Protein AF-A0A5F1Y5I4-F1 (afdb_monomer)

Organism: NCBI:txid2484974

Sequence (191 aa):
MKTEEWNRDRMRMVEGMIQNEIGAMDVIMGHMSDYSAAMSKFPPAGAGMPQYDVGGFLNKWGGKINGAGPSLSQQAYNQVQFVLFGAAPPTTWARANSTDAATFDAAYYNQAATVMGVQMMFLTSIDAICMGMCAFSLAYAAEVGKMGMLNGEVTNAVSSIKTEGEKLKEKVAELQYLTDINDSTQLFNIL

Mean predicted aligned error: 9.64 Å

Radius of gyration: 21.52 Å; Cα contacts (8 Å, |Δi|>4): 171; chains: 1; bounding box: 54×37×70 Å

Solvent-accessible surface area (backbone atoms only — not comparable to full-atom values): 10440 Å² total; per-residue (Å²): 141,85,51,74,66,54,54,53,58,50,48,41,47,45,50,24,34,63,72,41,61,41,38,47,56,48,58,28,49,18,77,43,94,61,32,37,70,33,40,54,87,36,75,54,81,59,87,95,46,39,48,56,26,48,18,54,48,42,72,76,39,40,78,76,71,33,69,97,61,77,43,71,44,52,50,31,33,54,41,49,48,57,69,49,71,71,52,76,74,74,46,51,66,43,41,55,72,31,91,34,20,68,55,27,45,54,53,44,53,56,49,50,52,52,54,50,50,53,50,50,54,50,41,47,53,50,28,62,74,60,77,76,46,69,57,57,52,53,52,49,51,51,52,49,51,51,35,53,52,38,49,49,53,44,36,53,49,49,51,51,51,26,56,53,45,52,53,50,52,51,52,52,52,51,49,50,55,61,68,67,58,85,46,76,72,63,57,62,78,75,109

pLDDT: mean 77.45, std 12.56, range [43.62, 94.56]

Secondary structure (DSSP, 8-state):
---HHHHHHHHHHHHHHHTTSS-HHHHHHTTSTTHHHHSTTS---STTS-TT-HHHHHHHHHHHH--SS--HHHHHHHHHHHHTTTPPPTHHHHHHH-SSHHHHHHHHHHHHHHHHHHHHHHHHHHHHHTTS-THHHHHHHHHHHHHHHHHHHHHHHHHHHHHHHHHHHHHHHHHHHHHS---HHHHTTT-

Foldseek 3Di:
DDDPVLVVLVLLQLVQLLVQADALVLLLCLCDPCSQVLSQPADCPDDDGGRNNNVVCCVVCVVVPDDPDHDLSPVLNVLLCVLLVNPDQPQSVLSSPDPGNVSRVVSRVVVSVVSNVVVLVVQVVVCVVVVPCPPPSVVSVVSVVVSVVSSVVSRVVSVVSNVVSVVVVVVVVVVVVVVPPPDPVVVVVVD

Structure (mmCIF, N/CA/C/O backbone):
data_AF-A0A5F1Y5I4-F1
#
_entry.id   AF-A0A5F1Y5I4-F1
#
loop_
_atom_site.group_PDB
_atom_site.id
_atom_site.type_symbol
_atom_site.label_atom_id
_atom_site.label_alt_id
_atom_site.label_comp_id
_atom_site.label_asym_id
_atom_site.label_entity_id
_atom_site.label_seq_id
_atom_site.pdbx_PDB_ins_code
_atom_site.Cartn_x
_atom_site.Cartn_y
_atom_site.Cartn_z
_atom_site.occupancy
_atom_site.B_iso_or_equiv
_atom_site.auth_seq_id
_atom_site.auth_comp_id
_atom_site.auth_asym_id
_atom_site.auth_atom_id
_atom_site.pdbx_PDB_model_num
ATOM 1 N N . MET A 1 1 ? -21.650 -9.578 1.970 1.00 51.03 1 MET A N 1
ATOM 2 C CA . MET A 1 1 ? -20.833 -10.293 2.974 1.00 51.03 1 MET A CA 1
ATOM 3 C C . MET A 1 1 ? -20.389 -9.297 4.041 1.00 51.03 1 MET A C 1
ATOM 5 O O . MET A 1 1 ? -19.584 -8.434 3.734 1.00 51.03 1 MET A O 1
ATOM 9 N N . LYS A 1 2 ? -20.962 -9.349 5.248 1.00 55.75 2 LYS A N 1
ATOM 10 C CA . LYS A 1 2 ? -20.511 -8.586 6.428 1.00 55.75 2 LYS A CA 1
ATOM 11 C C . LYS A 1 2 ? -20.596 -9.520 7.640 1.00 55.75 2 LYS A C 1
ATOM 13 O O . LYS A 1 2 ? -21.528 -9.431 8.428 1.00 55.75 2 LYS A O 1
ATOM 18 N N . THR A 1 3 ? -19.711 -10.513 7.681 1.00 75.25 3 THR A N 1
ATOM 19 C CA . THR A 1 3 ? -19.623 -11.476 8.789 1.00 75.25 3 THR A CA 1
ATOM 20 C C . THR A 1 3 ? -18.820 -10.876 9.945 1.00 75.25 3 THR A C 1
ATOM 22 O O . THR A 1 3 ? -18.067 -9.922 9.754 1.00 75.25 3 THR A O 1
ATOM 25 N N . GLU A 1 4 ? -18.957 -11.435 11.145 1.00 77.94 4 GLU A N 1
ATOM 26 C CA . GLU A 1 4 ? -18.188 -11.023 12.328 1.00 77.94 4 GLU A CA 1
ATOM 27 C C . GLU A 1 4 ? -16.671 -11.066 12.074 1.00 77.94 4 GLU A C 1
ATOM 29 O O . GLU A 1 4 ? -15.942 -10.138 12.420 1.00 77.94 4 GLU A O 1
ATOM 34 N N . GLU A 1 5 ? -16.208 -12.086 11.346 1.00 81.00 5 GLU A N 1
ATOM 35 C CA . GLU A 1 5 ? -14.811 -12.195 10.930 1.00 81.00 5 GLU A CA 1
ATOM 36 C C . GLU A 1 5 ? -14.346 -11.047 10.033 1.00 81.00 5 GLU A C 1
ATOM 38 O O . GLU A 1 5 ? -13.240 -10.548 10.216 1.00 81.00 5 GLU A O 1
ATOM 43 N N . TRP A 1 6 ? -15.175 -10.616 9.077 1.00 82.06 6 TRP A N 1
ATOM 44 C CA . TRP A 1 6 ? -14.846 -9.483 8.211 1.00 82.06 6 TRP A CA 1
ATOM 45 C C . TRP A 1 6 ? -14.669 -8.206 9.030 1.00 82.06 6 TRP A C 1
ATOM 47 O O . TRP A 1 6 ? -13.702 -7.472 8.834 1.00 82.06 6 TRP A O 1
ATOM 57 N N . ASN A 1 7 ? -15.587 -7.952 9.967 1.00 79.88 7 ASN A N 1
ATOM 58 C CA . ASN A 1 7 ? -15.510 -6.772 10.820 1.00 79.88 7 ASN A CA 1
ATOM 59 C C . ASN A 1 7 ? -14.250 -6.807 11.686 1.00 79.88 7 ASN A C 1
ATOM 61 O O . ASN A 1 7 ? -13.524 -5.820 11.720 1.00 79.88 7 ASN A O 1
ATOM 65 N N . ARG A 1 8 ? -13.944 -7.943 12.318 1.00 82.12 8 ARG A N 1
ATOM 66 C CA . ARG A 1 8 ? -12.727 -8.116 13.120 1.00 82.12 8 ARG A CA 1
ATOM 67 C C . ARG A 1 8 ? -11.457 -7.886 12.298 1.00 82.12 8 ARG A C 1
ATOM 69 O O . ARG A 1 8 ? -10.620 -7.079 12.689 1.00 82.12 8 ARG A O 1
ATOM 76 N N . ASP A 1 9 ? -11.319 -8.571 11.164 1.00 83.31 9 ASP A N 1
ATOM 77 C CA . ASP A 1 9 ? -10.104 -8.518 10.346 1.00 83.31 9 ASP A CA 1
ATOM 78 C C . ASP A 1 9 ? -9.903 -7.101 9.761 1.00 83.31 9 ASP A C 1
ATOM 80 O O . ASP A 1 9 ? -8.795 -6.569 9.793 1.00 83.31 9 ASP A O 1
ATOM 84 N N . ARG A 1 10 ? -10.982 -6.433 9.318 1.00 83.56 10 ARG A N 1
ATOM 85 C CA . ARG A 1 10 ? -10.935 -5.038 8.843 1.00 83.56 10 ARG A CA 1
ATOM 86 C C . ARG A 1 10 ? -10.560 -4.062 9.958 1.00 83.56 10 ARG A C 1
ATOM 88 O O . ARG A 1 10 ? -9.768 -3.157 9.720 1.00 83.56 10 ARG A O 1
ATOM 95 N N . MET A 1 11 ? -11.127 -4.217 11.156 1.00 82.44 11 MET A N 1
ATOM 96 C CA . MET A 1 11 ? -10.826 -3.325 12.281 1.00 82.44 11 MET A CA 1
ATOM 97 C C . MET A 1 11 ? -9.358 -3.412 12.697 1.00 82.44 11 MET A C 1
ATOM 99 O O . MET A 1 11 ? -8.772 -2.376 12.983 1.00 82.44 11 MET A O 1
ATOM 103 N N . ARG A 1 12 ? -8.734 -4.596 12.627 1.00 84.94 12 ARG A N 1
ATOM 104 C CA . ARG A 1 12 ? -7.283 -4.737 12.846 1.00 84.94 12 ARG A CA 1
ATOM 105 C C . ARG A 1 12 ? -6.470 -3.915 11.847 1.00 84.94 12 ARG A C 1
ATOM 107 O O . ARG A 1 12 ? -5.503 -3.282 12.242 1.00 84.94 12 ARG A O 1
ATOM 114 N N . MET A 1 13 ? -6.855 -3.896 10.568 1.00 87.06 13 MET A N 1
ATOM 115 C CA . MET A 1 13 ? -6.161 -3.073 9.564 1.00 87.06 13 MET A CA 1
ATOM 116 C C . MET A 1 13 ? -6.300 -1.580 9.871 1.00 87.06 13 MET A C 1
ATOM 118 O O . MET A 1 13 ? -5.316 -0.849 9.846 1.00 87.06 13 MET A O 1
ATOM 122 N N . VAL A 1 14 ? -7.513 -1.132 10.206 1.00 86.31 14 VAL A N 1
ATOM 123 C CA . VAL A 1 14 ? -7.769 0.273 10.561 1.00 86.31 14 VAL A CA 1
ATOM 124 C C . VAL A 1 14 ? -6.989 0.668 11.815 1.00 86.31 14 VAL A C 1
ATOM 126 O O . VAL A 1 14 ? -6.363 1.722 11.840 1.00 86.31 14 VAL A O 1
ATOM 129 N N . GLU A 1 15 ? -6.968 -0.186 12.837 1.00 84.88 15 GLU A N 1
ATOM 130 C CA . GLU A 1 15 ? -6.197 0.046 14.057 1.00 84.88 15 GLU A CA 1
ATOM 131 C C . GLU A 1 15 ? -4.695 0.159 13.770 1.00 84.88 15 GLU A C 1
ATOM 133 O O . GLU A 1 15 ? -4.056 1.081 14.272 1.00 84.88 15 GLU A O 1
ATOM 138 N N . GLY A 1 16 ? -4.149 -0.698 12.903 1.00 84.94 16 GLY A N 1
ATOM 139 C CA . GLY A 1 16 ? -2.745 -0.621 12.494 1.00 84.94 16 GLY A CA 1
ATOM 140 C C . GLY A 1 16 ? -2.412 0.674 11.753 1.00 84.94 16 GLY A C 1
ATOM 141 O O . GLY A 1 16 ? -1.361 1.262 11.987 1.00 84.94 16 GLY A O 1
ATOM 142 N N . MET A 1 17 ? -3.327 1.179 10.920 1.00 89.06 17 MET A N 1
ATOM 143 C CA . MET A 1 17 ? -3.164 2.479 10.253 1.00 89.06 17 MET A CA 1
ATOM 144 C C . MET A 1 17 ? -3.186 3.645 11.254 1.00 89.06 17 MET A C 1
ATOM 146 O O . MET A 1 17 ? -2.381 4.572 11.152 1.00 89.06 17 MET A O 1
ATOM 150 N N . ILE A 1 18 ? -4.072 3.591 12.255 1.00 86.06 18 ILE A N 1
ATOM 151 C CA . ILE A 1 18 ? -4.131 4.590 13.335 1.00 86.06 18 ILE A CA 1
ATOM 152 C C . ILE A 1 18 ? -2.837 4.565 14.158 1.00 86.06 18 ILE A C 1
ATOM 154 O O . ILE A 1 18 ? -2.265 5.618 14.435 1.00 86.06 18 ILE A O 1
ATOM 158 N N . GLN A 1 19 ? -2.345 3.373 14.502 1.00 87.12 19 GLN A N 1
ATOM 159 C CA . GLN A 1 19 ? -1.130 3.173 15.299 1.00 87.12 19 GLN A CA 1
ATOM 160 C C . GLN A 1 19 ? 0.175 3.370 14.513 1.00 87.12 19 GLN A C 1
ATOM 162 O O . GLN A 1 19 ? 1.246 3.245 15.093 1.00 87.12 19 GLN A O 1
ATOM 167 N N . ASN A 1 20 ? 0.104 3.726 13.225 1.00 87.50 20 ASN A N 1
ATOM 168 C CA . ASN A 1 20 ? 1.268 3.906 12.350 1.00 87.50 20 ASN A CA 1
ATOM 169 C C . ASN A 1 20 ? 2.079 2.615 12.095 1.00 87.50 20 ASN A C 1
ATOM 171 O O . ASN A 1 20 ? 3.237 2.666 11.686 1.00 87.50 20 ASN A O 1
ATOM 175 N N . GLU A 1 21 ? 1.454 1.457 12.301 1.00 87.25 21 GLU A N 1
ATOM 176 C CA . GLU A 1 21 ? 2.007 0.125 12.030 1.00 87.25 21 GLU A CA 1
ATOM 177 C C . GLU A 1 21 ? 1.780 -0.312 10.574 1.00 87.25 21 GLU A C 1
ATOM 179 O O . GLU A 1 21 ? 2.501 -1.163 10.055 1.00 87.25 21 GLU A O 1
ATOM 184 N N . ILE A 1 22 ? 0.774 0.268 9.910 1.00 89.81 22 ILE A N 1
ATOM 185 C CA . ILE A 1 22 ? 0.425 0.009 8.508 1.00 89.81 22 ILE A CA 1
ATOM 186 C C . ILE A 1 22 ? 0.431 1.330 7.738 1.00 89.81 22 ILE A C 1
ATOM 188 O O . ILE A 1 22 ? -0.320 2.249 8.072 1.00 89.81 22 ILE A O 1
ATOM 192 N N . GLY A 1 23 ? 1.235 1.396 6.681 1.00 89.56 23 GLY A N 1
ATOM 193 C CA . GLY A 1 23 ? 1.319 2.516 5.751 1.00 89.56 23 GLY A CA 1
ATOM 194 C C . GLY A 1 23 ? 0.880 2.164 4.337 1.00 89.56 23 GLY A C 1
ATOM 195 O O . GLY A 1 23 ? 0.347 1.089 4.049 1.00 89.56 23 GLY A O 1
ATOM 196 N N . ALA A 1 24 ? 1.114 3.108 3.428 1.00 90.06 24 ALA A N 1
ATOM 197 C CA . ALA A 1 24 ? 0.762 2.950 2.025 1.00 90.06 24 ALA A CA 1
ATOM 198 C C . ALA A 1 24 ? 1.570 1.825 1.371 1.00 90.06 24 ALA A C 1
ATOM 200 O O . ALA A 1 24 ? 0.995 1.008 0.646 1.00 90.06 24 ALA A O 1
ATOM 201 N N . MET A 1 25 ? 2.873 1.729 1.665 1.00 89.06 25 MET A N 1
ATOM 202 C CA . MET A 1 25 ? 3.676 0.650 1.100 1.00 89.06 25 MET A CA 1
ATOM 203 C C . MET A 1 25 ? 3.303 -0.706 1.679 1.00 89.06 25 MET A C 1
ATOM 205 O O . MET A 1 25 ? 3.363 -1.681 0.939 1.00 89.06 25 MET A O 1
ATOM 209 N N . ASP A 1 26 ? 2.849 -0.805 2.931 1.00 89.31 26 ASP A N 1
ATOM 210 C CA . ASP A 1 26 ? 2.340 -2.080 3.450 1.00 89.31 26 ASP A CA 1
ATOM 211 C C . ASP A 1 26 ? 1.129 -2.577 2.648 1.00 89.31 26 ASP A C 1
ATOM 213 O O . ASP A 1 26 ? 1.039 -3.754 2.301 1.00 89.31 26 ASP A O 1
ATOM 217 N N . VAL A 1 27 ? 0.229 -1.663 2.274 1.00 89.81 27 VAL A N 1
ATOM 218 C CA . VAL A 1 27 ? -0.957 -1.966 1.455 1.00 89.81 27 VAL A CA 1
ATOM 219 C C . VAL A 1 27 ? -0.595 -2.353 0.020 1.00 89.81 27 VAL A C 1
ATOM 221 O O . VAL A 1 27 ? -1.249 -3.222 -0.559 1.00 89.81 27 VAL A O 1
ATOM 224 N N . ILE A 1 28 ? 0.431 -1.731 -0.559 1.00 89.75 28 ILE A N 1
ATOM 225 C CA . ILE A 1 28 ? 0.913 -2.049 -1.912 1.00 89.75 28 ILE A CA 1
ATOM 226 C C . ILE A 1 28 ? 1.656 -3.389 -1.907 1.00 89.75 28 ILE A C 1
ATOM 228 O O . ILE A 1 28 ? 1.371 -4.267 -2.719 1.00 89.75 28 ILE A O 1
ATOM 232 N N . MET A 1 29 ? 2.593 -3.571 -0.978 1.00 87.50 29 MET A N 1
ATOM 233 C CA . MET A 1 29 ? 3.477 -4.736 -0.941 1.00 87.50 29 MET A CA 1
ATOM 234 C C . MET A 1 29 ? 2.825 -5.975 -0.324 1.00 87.50 29 MET A C 1
ATOM 236 O O . MET A 1 29 ? 3.339 -7.074 -0.511 1.00 87.50 29 MET A O 1
ATOM 240 N N . GLY A 1 30 ? 1.665 -5.835 0.325 1.00 86.88 30 GLY A N 1
ATOM 241 C CA . GLY A 1 30 ? 0.882 -6.951 0.859 1.00 86.88 30 GLY A CA 1
ATOM 242 C C . GLY A 1 30 ? 0.482 -8.016 -0.167 1.00 86.88 30 GLY A C 1
ATOM 243 O O . GLY A 1 30 ? 0.148 -9.130 0.219 1.00 86.88 30 GLY A O 1
ATOM 244 N N . HIS A 1 31 ? 0.558 -7.717 -1.466 1.00 84.88 31 HIS A N 1
ATOM 245 C CA . HIS A 1 31 ? 0.335 -8.696 -2.537 1.00 84.88 31 HIS A CA 1
ATOM 246 C C . HIS A 1 31 ? 1.545 -9.599 -2.828 1.00 84.88 31 HIS A C 1
ATOM 248 O O . HIS A 1 31 ? 1.428 -10.533 -3.623 1.00 84.88 31 HIS A O 1
ATOM 254 N N . MET A 1 32 ? 2.706 -9.355 -2.211 1.00 83.50 32 MET A N 1
ATOM 255 C CA . MET A 1 32 ? 3.843 -10.272 -2.312 1.00 83.50 32 MET A CA 1
ATOM 256 C C . MET A 1 32 ? 3.604 -11.544 -1.502 1.00 83.50 32 MET A C 1
ATOM 258 O O . MET A 1 32 ? 3.096 -11.508 -0.382 1.00 83.50 32 MET A O 1
ATOM 262 N N . SER A 1 33 ? 4.059 -12.673 -2.043 1.00 78.38 33 SER A N 1
ATOM 263 C CA . SER A 1 33 ? 3.830 -14.005 -1.474 1.00 78.38 33 SER A CA 1
ATOM 264 C C . SER A 1 33 ? 4.378 -14.203 -0.058 1.00 78.38 33 SER A C 1
ATOM 266 O O . SER A 1 33 ? 3.838 -15.004 0.696 1.00 78.38 33 SER A O 1
ATOM 268 N N . ASP A 1 34 ? 5.452 -13.508 0.305 1.00 76.56 34 ASP A N 1
ATOM 269 C CA . ASP A 1 34 ? 6.160 -13.636 1.582 1.00 76.56 34 ASP A CA 1
ATOM 270 C C . ASP A 1 34 ? 5.940 -12.437 2.522 1.00 76.56 34 ASP A C 1
ATOM 272 O O . ASP A 1 34 ? 6.471 -12.419 3.634 1.00 76.56 34 ASP A O 1
ATOM 276 N N . TYR A 1 35 ? 5.115 -11.459 2.128 1.00 81.94 35 TYR A N 1
ATOM 277 C CA . TYR A 1 35 ? 4.919 -10.228 2.898 1.00 81.94 35 TYR A CA 1
ATOM 278 C C . TYR A 1 35 ? 4.363 -10.478 4.302 1.00 81.94 35 TYR A C 1
ATOM 280 O O . TYR A 1 35 ? 4.820 -9.889 5.281 1.00 81.94 35 TYR A O 1
ATOM 288 N N . SER A 1 36 ? 3.408 -11.403 4.417 1.00 81.31 36 SER A N 1
ATOM 289 C CA . SER A 1 36 ? 2.789 -11.773 5.693 1.00 81.31 36 SER A CA 1
ATOM 290 C C . SER A 1 36 ? 3.797 -12.236 6.741 1.0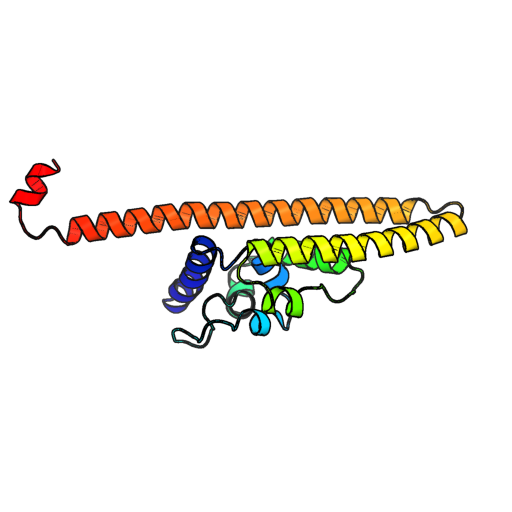0 81.31 36 SER A C 1
ATOM 292 O O . SER A 1 36 ? 3.633 -11.948 7.925 1.00 81.31 36 SER A O 1
ATOM 294 N N . ALA A 1 37 ? 4.875 -12.902 6.318 1.00 76.69 37 ALA A N 1
ATOM 295 C CA . ALA A 1 37 ? 5.932 -13.330 7.228 1.00 76.69 37 ALA A CA 1
ATOM 296 C C . ALA A 1 37 ? 6.743 -12.142 7.775 1.00 76.69 37 ALA A C 1
ATOM 298 O O . ALA A 1 37 ? 7.219 -12.196 8.903 1.00 76.69 37 ALA A O 1
ATOM 299 N N . ALA A 1 38 ? 6.870 -11.046 7.021 1.00 77.81 38 ALA A N 1
ATOM 300 C CA . ALA A 1 38 ? 7.551 -9.837 7.487 1.00 77.81 38 ALA A CA 1
ATOM 301 C C . ALA A 1 38 ? 6.696 -9.005 8.463 1.00 77.81 38 ALA A C 1
ATOM 303 O O . ALA A 1 38 ? 7.241 -8.258 9.276 1.00 77.81 38 ALA A O 1
ATOM 304 N N . MET A 1 39 ? 5.369 -9.161 8.408 1.00 76.38 39 MET A N 1
ATOM 305 C CA . MET A 1 39 ? 4.403 -8.488 9.289 1.00 76.38 39 MET A CA 1
ATOM 306 C C . MET A 1 39 ? 4.183 -9.229 10.616 1.00 76.38 39 MET A C 1
ATOM 308 O O . MET A 1 39 ? 3.544 -8.702 11.525 1.00 76.38 39 MET A O 1
ATOM 312 N N . SER A 1 40 ? 4.730 -10.439 10.778 1.00 63.03 40 SER A N 1
ATOM 313 C CA . SER A 1 40 ? 4.446 -11.328 11.913 1.00 63.03 40 SER A CA 1
ATOM 314 C C . SER A 1 40 ? 5.093 -10.915 13.247 1.00 63.03 40 SER A C 1
ATOM 316 O O . SER A 1 40 ? 5.256 -11.759 14.129 1.00 63.03 40 SER A O 1
ATOM 318 N N . LYS A 1 41 ? 5.477 -9.641 13.425 1.00 57.81 41 LYS A N 1
ATOM 319 C CA . LYS A 1 41 ? 6.033 -9.119 14.690 1.00 57.81 41 LYS A CA 1
ATOM 320 C C . LYS A 1 41 ? 5.050 -9.218 15.863 1.00 57.81 41 LYS A C 1
ATOM 322 O O . LYS A 1 41 ? 5.486 -9.199 17.011 1.00 57.81 41 LYS A O 1
ATOM 327 N N . PHE A 1 42 ? 3.754 -9.372 15.591 1.00 54.59 42 PHE A N 1
ATOM 328 C CA . PHE A 1 42 ? 2.707 -9.417 16.607 1.00 54.59 42 PHE A CA 1
ATOM 329 C C . PHE A 1 42 ? 1.995 -10.783 16.601 1.00 54.59 42 PHE A C 1
ATOM 331 O O . PHE A 1 42 ? 1.498 -11.207 15.552 1.00 54.59 42 PHE A O 1
ATOM 338 N N . PRO A 1 43 ? 1.929 -11.504 17.741 1.00 52.38 43 PRO A N 1
ATOM 339 C CA . PRO A 1 43 ? 1.227 -12.782 17.812 1.00 52.38 43 PRO A CA 1
ATOM 340 C C . PRO A 1 43 ? -0.263 -12.614 17.456 1.00 52.38 43 PRO A C 1
ATOM 342 O O . PRO A 1 43 ? -0.839 -11.543 17.660 1.00 52.38 43 PRO A O 1
ATOM 345 N N . PRO A 1 44 ? -0.923 -13.651 16.912 1.00 55.12 44 PRO A N 1
ATOM 346 C CA . PRO A 1 44 ? -2.316 -13.551 16.499 1.00 55.12 44 PRO A CA 1
ATOM 347 C C . PRO A 1 44 ? -3.223 -13.308 17.708 1.00 55.12 44 PRO A C 1
ATOM 349 O O . PRO A 1 44 ? -3.342 -14.159 18.588 1.00 55.12 44 PRO A O 1
ATOM 352 N N . ALA A 1 45 ? -3.940 -12.183 17.716 1.00 47.66 45 ALA A N 1
ATOM 353 C CA . ALA A 1 45 ? -5.025 -11.923 18.661 1.00 47.66 45 ALA A CA 1
ATOM 354 C C . ALA A 1 45 ? -6.278 -12.752 18.297 1.00 47.66 45 ALA A C 1
ATOM 356 O O . ALA A 1 45 ? -7.335 -12.207 17.997 1.00 47.66 45 ALA A O 1
ATOM 357 N N . GLY A 1 46 ? -6.158 -14.082 18.244 1.00 56.38 46 GLY A N 1
ATOM 358 C CA . GLY A 1 46 ? -7.233 -15.006 17.867 1.00 56.38 46 GLY A CA 1
ATOM 359 C C . GLY A 1 46 ? -7.582 -15.052 16.365 1.00 56.38 46 GLY A C 1
ATOM 360 O O . GLY A 1 46 ? -7.292 -14.135 15.592 1.00 56.38 46 GLY A O 1
ATOM 361 N N . ALA A 1 47 ? -8.225 -16.159 15.969 1.00 50.34 47 ALA A N 1
ATOM 362 C CA . ALA A 1 47 ? -8.713 -16.497 14.622 1.00 50.34 47 ALA A CA 1
ATOM 363 C C . ALA A 1 47 ? -7.703 -16.288 13.470 1.00 50.34 47 ALA A C 1
ATOM 365 O O . ALA A 1 47 ? -7.956 -15.541 12.529 1.00 50.34 47 ALA A O 1
ATOM 366 N N . GLY A 1 48 ? -6.566 -16.986 13.534 1.00 58.47 48 GLY A N 1
ATOM 367 C CA . GLY A 1 48 ? -5.8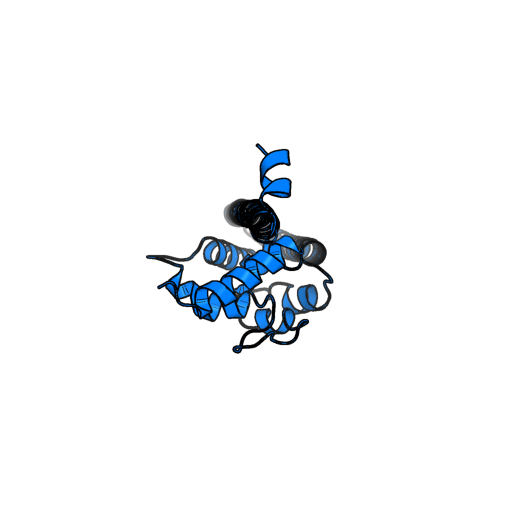06 -17.427 12.353 1.00 58.47 48 GLY A CA 1
ATOM 368 C C . GLY A 1 48 ? -5.032 -16.388 11.530 1.00 58.47 48 GLY A C 1
ATOM 369 O O . GLY A 1 48 ? -4.349 -16.795 10.599 1.00 58.47 48 GLY A O 1
ATOM 370 N N . MET A 1 49 ? -5.099 -15.092 11.850 1.00 69.81 49 MET A N 1
ATOM 371 C CA . MET A 1 49 ? -4.329 -14.035 11.177 1.00 69.81 49 MET A CA 1
ATOM 372 C C . MET A 1 49 ? -3.579 -13.187 12.218 1.00 69.81 49 MET A C 1
ATOM 374 O O . MET A 1 49 ? -4.232 -12.712 13.159 1.00 69.81 49 MET A O 1
ATOM 378 N N . PRO A 1 50 ? -2.249 -13.003 12.089 1.00 72.38 50 PRO A N 1
ATOM 379 C CA . PRO A 1 50 ? -1.473 -12.102 12.941 1.00 72.38 50 PRO A CA 1
ATOM 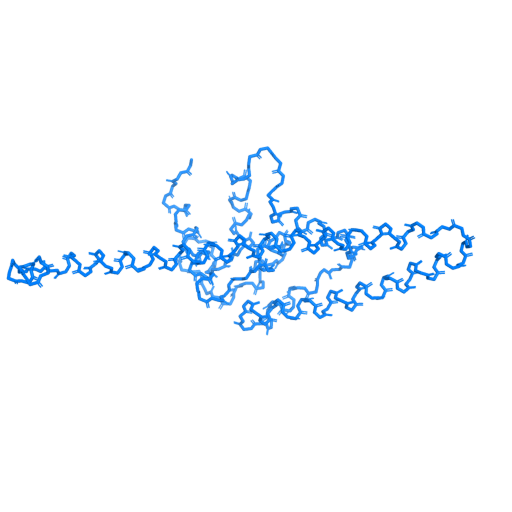380 C C . PRO A 1 50 ? -2.053 -10.682 12.961 1.00 72.38 50 PRO A C 1
ATOM 382 O O . PRO A 1 50 ? -2.716 -10.247 12.013 1.00 72.38 50 PRO A O 1
ATOM 385 N N . GLN A 1 51 ? -1.832 -9.952 14.056 1.00 75.56 51 GLN A N 1
ATOM 386 C CA . GLN A 1 51 ? -2.243 -8.552 14.126 1.00 75.56 51 GLN A CA 1
ATOM 387 C C . GLN A 1 51 ? -1.481 -7.760 13.055 1.00 75.56 51 GLN A C 1
ATOM 389 O O . GLN A 1 51 ? -0.279 -7.937 12.886 1.00 75.56 51 GLN A O 1
ATOM 394 N N . TYR A 1 52 ? -2.217 -6.940 12.304 1.00 84.56 52 TYR A N 1
ATOM 395 C CA . TYR A 1 52 ? -1.706 -6.122 11.201 1.00 84.56 52 TYR A CA 1
ATOM 396 C C . TYR A 1 52 ? -1.234 -6.868 9.947 1.00 84.5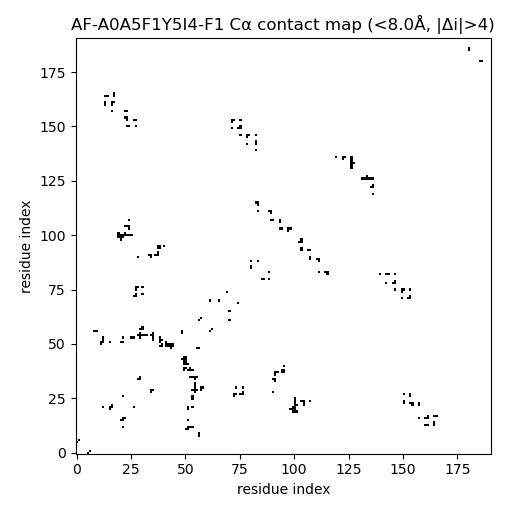6 52 TYR A C 1
ATOM 398 O O . TYR A 1 52 ? -0.763 -6.212 9.035 1.00 84.56 52 TYR A O 1
ATOM 406 N N . ASP A 1 53 ? -1.438 -8.182 9.806 1.00 86.88 53 ASP A N 1
ATOM 407 C CA . ASP A 1 53 ? -1.048 -8.914 8.588 1.00 86.88 53 ASP A CA 1
ATOM 408 C C . ASP A 1 53 ? -1.859 -8.500 7.338 1.00 86.88 53 ASP A C 1
ATOM 410 O O . ASP A 1 53 ? -2.896 -9.081 7.003 1.00 86.88 53 ASP A O 1
ATOM 414 N N . VAL A 1 54 ? -1.354 -7.489 6.625 1.00 88.06 54 VAL A N 1
ATOM 415 C CA . VAL A 1 54 ? -1.957 -6.949 5.400 1.00 88.06 54 VAL A CA 1
ATOM 416 C C . VAL A 1 54 ? -1.979 -7.989 4.281 1.00 88.06 54 VAL A C 1
ATOM 418 O O . VAL A 1 54 ? -2.972 -8.082 3.560 1.00 88.06 54 VAL A O 1
ATOM 421 N N . GLY A 1 55 ? -0.934 -8.811 4.147 1.00 87.25 55 GLY A N 1
ATOM 422 C CA . GLY A 1 55 ? -0.895 -9.850 3.115 1.00 87.25 55 GLY A CA 1
ATOM 423 C C . GLY A 1 55 ? -1.923 -10.951 3.366 1.00 87.25 55 GLY A C 1
ATOM 424 O O . GLY A 1 55 ? -2.656 -11.353 2.461 1.00 87.25 55 GLY A O 1
ATOM 425 N N . GLY A 1 56 ? -2.083 -11.363 4.623 1.00 86.19 56 GLY A N 1
ATOM 426 C CA . GLY A 1 56 ? -3.113 -12.304 5.045 1.00 86.19 56 GLY A CA 1
ATOM 427 C C . GLY A 1 56 ? -4.508 -11.729 4.817 1.00 86.19 56 GLY A C 1
ATOM 428 O O . GLY A 1 56 ? -5.398 -12.426 4.319 1.00 86.19 56 GLY A O 1
ATOM 429 N N . PHE A 1 57 ? -4.695 -10.439 5.115 1.00 87.06 57 PHE A N 1
ATOM 430 C CA . PHE A 1 57 ? -5.945 -9.728 4.867 1.00 87.06 57 PHE A CA 1
ATOM 431 C C . PHE A 1 57 ? -6.303 -9.696 3.376 1.00 87.06 57 PHE A C 1
ATOM 433 O O . PHE A 1 57 ? -7.424 -10.055 3.008 1.00 87.06 57 PHE A O 1
ATOM 440 N N . LEU A 1 58 ? -5.359 -9.325 2.509 1.00 85.75 58 LEU A N 1
ATOM 441 C CA . LEU A 1 58 ? -5.565 -9.256 1.060 1.00 85.75 58 LEU A CA 1
ATOM 442 C C . LEU A 1 58 ? -5.785 -10.642 0.440 1.00 85.75 58 LEU A C 1
ATOM 444 O O . LEU A 1 58 ? -6.675 -10.790 -0.394 1.00 85.75 58 LEU A O 1
ATOM 448 N N . ASN A 1 59 ? -5.084 -11.677 0.899 1.00 85.12 59 ASN A N 1
ATOM 449 C CA . ASN A 1 59 ? -5.310 -13.050 0.437 1.00 85.12 59 ASN A CA 1
ATOM 450 C C . ASN A 1 59 ? -6.703 -13.570 0.821 1.00 85.12 59 ASN A C 1
ATOM 452 O O . ASN A 1 59 ? -7.388 -14.204 0.017 1.00 85.12 59 ASN A O 1
ATOM 456 N N . LYS A 1 60 ? -7.156 -13.283 2.047 1.00 84.56 60 LYS A N 1
ATOM 457 C CA . LYS A 1 60 ? -8.457 -13.751 2.546 1.00 84.56 60 LYS A CA 1
ATOM 458 C C . LYS A 1 60 ? -9.634 -12.962 1.963 1.00 84.56 60 LYS A C 1
ATOM 460 O O . LYS A 1 60 ? -10.698 -13.536 1.704 1.00 84.56 60 LYS A O 1
ATOM 465 N N . TRP A 1 61 ? -9.470 -11.650 1.792 1.00 83.75 61 TRP A N 1
ATOM 466 C CA . TRP A 1 61 ? -10.570 -10.732 1.490 1.00 83.75 61 TRP A CA 1
ATOM 467 C C . TRP A 1 61 ? -10.436 -9.980 0.167 1.00 83.75 61 TRP A C 1
ATOM 469 O O . TRP A 1 61 ? -11.454 -9.540 -0.358 1.00 83.75 61 TRP A O 1
ATOM 479 N N . GLY A 1 62 ? -9.246 -9.864 -0.421 1.00 77.19 62 GLY A N 1
ATOM 480 C CA . GLY A 1 62 ? -8.992 -9.066 -1.628 1.00 77.19 62 GLY A CA 1
ATOM 481 C C . GLY A 1 62 ? -9.887 -9.448 -2.807 1.00 77.19 62 GLY A C 1
ATOM 482 O O . GLY A 1 62 ? -10.523 -8.580 -3.399 1.00 77.19 62 GLY A O 1
ATOM 483 N N . GLY A 1 63 ? -10.054 -10.747 -3.073 1.00 73.00 63 GLY A N 1
ATOM 484 C CA . GLY A 1 63 ? -10.966 -11.238 -4.118 1.00 73.00 63 GLY A CA 1
ATOM 485 C C . GLY A 1 63 ? -12.460 -11.024 -3.827 1.00 73.00 63 GLY A C 1
ATOM 486 O O . GLY A 1 63 ? -13.278 -11.133 -4.730 1.00 73.00 63 GLY A O 1
ATOM 487 N N . LYS A 1 64 ? -12.828 -10.724 -2.575 1.00 73.81 64 LYS A N 1
ATOM 488 C CA . LYS A 1 64 ? -14.206 -10.399 -2.158 1.00 73.81 64 LYS A CA 1
ATOM 489 C C . LYS A 1 64 ? -14.463 -8.890 -2.103 1.00 73.81 64 LYS A C 1
ATOM 491 O O . LYS A 1 64 ? -15.617 -8.476 -2.170 1.00 73.81 64 LYS A O 1
ATOM 496 N N . ILE A 1 65 ? -13.407 -8.093 -1.916 1.00 69.44 65 ILE A N 1
ATOM 497 C CA . ILE A 1 65 ? -13.432 -6.623 -1.913 1.00 69.44 65 ILE A CA 1
ATOM 498 C C . ILE A 1 65 ? -13.457 -6.097 -3.351 1.00 69.44 65 ILE A C 1
ATOM 500 O O . ILE A 1 65 ? -14.150 -5.123 -3.640 1.00 69.44 65 ILE A O 1
ATOM 504 N N . ASN A 1 66 ? -12.722 -6.752 -4.248 1.00 64.88 66 ASN A N 1
ATOM 505 C CA . ASN A 1 66 ? -12.649 -6.364 -5.646 1.00 64.88 66 ASN A CA 1
ATOM 506 C C . ASN A 1 66 ? -13.905 -6.818 -6.391 1.00 64.88 66 ASN A C 1
ATOM 508 O O . ASN A 1 66 ? -14.260 -7.993 -6.379 1.00 64.88 66 ASN A O 1
ATOM 512 N N . GLY A 1 67 ? -14.585 -5.868 -7.038 1.00 66.19 67 GLY A N 1
ATOM 513 C CA . GLY A 1 67 ? -15.562 -6.167 -8.083 1.00 66.19 67 GLY A CA 1
ATOM 514 C C . GLY A 1 67 ? -14.873 -6.707 -9.344 1.00 66.19 67 GLY A C 1
ATOM 515 O O . GLY A 1 67 ? -13.873 -7.418 -9.275 1.00 66.19 67 GLY A O 1
ATOM 516 N N . ALA A 1 68 ? -15.378 -6.352 -10.527 1.00 60.78 68 ALA A N 1
ATOM 517 C CA . ALA A 1 68 ? -14.686 -6.670 -11.775 1.00 60.78 68 ALA A CA 1
ATOM 518 C C . ALA A 1 68 ? -13.377 -5.856 -11.893 1.00 60.78 68 ALA A C 1
ATOM 520 O O . ALA A 1 68 ? -13.423 -4.648 -12.114 1.00 60.78 68 ALA A O 1
ATOM 521 N N . GLY A 1 69 ? -12.223 -6.520 -11.758 1.00 71.44 69 GLY A N 1
ATOM 522 C CA . GLY A 1 69 ? -10.888 -5.945 -11.986 1.00 71.44 69 GLY A CA 1
ATOM 523 C C . GLY A 1 69 ? -9.985 -5.866 -10.741 1.00 71.44 69 GLY A C 1
ATOM 524 O O . GLY A 1 69 ? -10.428 -6.148 -9.627 1.00 71.44 69 GLY A O 1
ATOM 525 N N . PRO A 1 70 ? -8.693 -5.521 -10.914 1.00 82.06 70 PRO A N 1
ATOM 526 C CA . PRO A 1 70 ? -7.735 -5.408 -9.810 1.00 82.06 70 PRO A CA 1
ATOM 527 C C . PRO A 1 70 ? -8.020 -4.183 -8.922 1.00 82.06 70 PRO A C 1
ATOM 529 O O . PRO A 1 70 ? -8.300 -3.098 -9.438 1.00 82.06 70 PRO A O 1
ATOM 532 N N . SER A 1 71 ? -7.884 -4.322 -7.593 1.00 84.94 71 SER A N 1
ATOM 533 C CA . SER A 1 71 ? -7.914 -3.176 -6.661 1.00 84.94 71 SER A CA 1
ATOM 534 C C . SER A 1 71 ? -6.880 -2.128 -7.048 1.00 84.94 71 SER A C 1
ATOM 536 O O . SER A 1 71 ? -5.845 -2.452 -7.626 1.00 84.94 71 SER A O 1
ATOM 538 N N . LEU A 1 72 ? -7.090 -0.889 -6.602 1.00 87.44 72 LEU A N 1
ATOM 539 C CA . LEU A 1 72 ? -6.066 0.154 -6.652 1.00 87.44 72 LEU A CA 1
ATOM 540 C C . LEU A 1 72 ? -4.721 -0.326 -6.069 1.00 87.44 72 LEU A C 1
ATOM 542 O O . LEU A 1 72 ? -3.681 -0.147 -6.695 1.00 87.44 72 LEU A O 1
ATOM 546 N N . SER A 1 73 ? -4.738 -1.021 -4.922 1.00 87.12 73 SER A N 1
ATOM 547 C CA . SER A 1 73 ? -3.520 -1.585 -4.319 1.00 87.12 73 SER A CA 1
ATOM 548 C C . SER A 1 73 ? -2.840 -2.636 -5.202 1.00 87.12 73 SER A C 1
ATOM 550 O O . SER A 1 73 ? -1.617 -2.650 -5.302 1.00 87.12 73 SER A O 1
ATOM 552 N N . GLN A 1 74 ? -3.615 -3.485 -5.885 1.00 87.88 74 GLN A N 1
ATOM 553 C CA . GLN A 1 74 ? -3.086 -4.481 -6.818 1.00 87.88 74 GLN A CA 1
ATOM 554 C C . GLN A 1 74 ? -2.523 -3.818 -8.080 1.00 87.88 74 GLN A C 1
ATOM 556 O O . GLN A 1 74 ? -1.508 -4.261 -8.606 1.00 87.88 74 GLN A O 1
ATOM 561 N N . GLN A 1 75 ? -3.162 -2.755 -8.573 1.00 89.44 75 GLN A N 1
ATOM 562 C CA . GLN A 1 75 ? -2.667 -1.982 -9.713 1.00 89.44 75 GLN A CA 1
ATOM 563 C C . GLN A 1 75 ? -1.333 -1.309 -9.381 1.00 89.44 75 GLN A C 1
ATOM 565 O O . GLN A 1 75 ? -0.385 -1.442 -10.152 1.00 89.44 75 GLN A O 1
ATOM 570 N N . ALA A 1 76 ? -1.239 -0.662 -8.214 1.00 89.06 76 ALA A N 1
ATOM 571 C CA . ALA A 1 76 ? 0.003 -0.080 -7.714 1.00 89.06 76 ALA A CA 1
ATOM 572 C C . ALA A 1 76 ? 1.101 -1.146 -7.573 1.00 89.06 76 ALA A C 1
ATOM 574 O O . ALA A 1 76 ? 2.207 -0.962 -8.077 1.00 89.06 76 ALA A O 1
ATOM 575 N N . TYR A 1 77 ? 0.777 -2.302 -6.985 1.00 88.88 77 TYR A N 1
ATOM 576 C CA . TYR A 1 77 ? 1.713 -3.420 -6.859 1.00 88.88 77 TYR A CA 1
ATOM 577 C C . TYR A 1 77 ? 2.224 -3.921 -8.215 1.00 88.88 77 TYR A C 1
ATOM 579 O O . TYR A 1 77 ? 3.430 -4.051 -8.420 1.00 88.88 77 TYR A O 1
ATOM 587 N N . ASN A 1 78 ? 1.322 -4.163 -9.167 1.00 88.94 78 ASN A N 1
ATOM 588 C CA . ASN A 1 78 ? 1.693 -4.625 -10.503 1.00 88.94 78 ASN A CA 1
ATOM 589 C C . ASN A 1 78 ? 2.585 -3.602 -11.221 1.00 88.94 78 ASN A C 1
ATOM 591 O O . ASN A 1 78 ? 3.526 -3.985 -11.912 1.00 88.94 78 ASN A O 1
ATOM 595 N N . GLN A 1 79 ? 2.314 -2.308 -11.036 1.00 89.88 79 GLN A N 1
ATOM 596 C CA . GLN A 1 79 ? 3.125 -1.239 -11.609 1.00 89.88 79 GLN A CA 1
ATOM 597 C C . GLN A 1 79 ? 4.523 -1.178 -10.976 1.00 89.88 79 GLN A C 1
ATOM 599 O O . GLN A 1 79 ? 5.504 -1.010 -11.695 1.00 89.88 79 GLN A O 1
ATOM 604 N N . VAL A 1 80 ? 4.632 -1.371 -9.658 1.00 86.94 80 VAL A N 1
ATOM 605 C CA . VAL A 1 80 ? 5.921 -1.502 -8.961 1.00 86.94 80 VAL A CA 1
ATOM 606 C C . VAL A 1 80 ? 6.727 -2.673 -9.526 1.00 86.94 80 VAL A C 1
ATOM 608 O O . VAL A 1 80 ? 7.892 -2.502 -9.875 1.00 86.94 80 VAL A O 1
ATOM 611 N N . GLN A 1 81 ? 6.110 -3.850 -9.668 1.00 84.31 81 GLN A N 1
ATOM 612 C CA . GLN A 1 81 ? 6.775 -5.033 -10.232 1.00 84.31 81 GLN A CA 1
ATOM 613 C C . GLN A 1 81 ? 7.248 -4.802 -11.670 1.00 84.31 81 GLN A C 1
ATOM 615 O O . GLN A 1 81 ? 8.337 -5.239 -12.046 1.00 84.31 81 GLN A O 1
ATOM 620 N N . PHE A 1 82 ? 6.436 -4.099 -12.462 1.00 84.25 82 PHE A N 1
ATOM 621 C CA . PHE A 1 82 ? 6.770 -3.740 -13.834 1.00 84.25 82 PHE A CA 1
ATOM 622 C C . PHE A 1 82 ? 7.992 -2.818 -13.894 1.00 84.25 82 PHE A C 1
ATOM 624 O O . PHE A 1 82 ? 8.961 -3.129 -14.584 1.00 84.25 82 PHE A O 1
ATOM 631 N N . VAL A 1 83 ? 7.965 -1.711 -13.144 1.00 84.12 83 VAL A N 1
ATOM 632 C CA . VAL A 1 83 ? 9.048 -0.715 -13.131 1.00 84.12 83 VAL A CA 1
ATOM 633 C C . VAL A 1 83 ? 10.347 -1.333 -12.618 1.00 84.12 83 VAL A C 1
ATOM 635 O O . VAL A 1 83 ? 11.404 -1.082 -13.174 1.00 84.12 83 VAL A O 1
ATOM 638 N N . LEU A 1 84 ? 10.287 -2.217 -11.623 1.00 82.00 84 LEU A N 1
ATOM 639 C CA . LEU A 1 84 ? 11.484 -2.861 -11.085 1.00 82.00 84 LEU A CA 1
ATOM 640 C C . LEU A 1 84 ? 12.023 -4.016 -11.956 1.00 82.00 84 LEU A C 1
ATOM 642 O O . LEU A 1 84 ? 12.998 -4.645 -11.552 1.00 82.00 84 LEU A O 1
ATOM 646 N N . PHE A 1 85 ? 11.462 -4.296 -13.142 1.00 68.19 85 PHE A N 1
ATOM 647 C CA . PHE A 1 85 ? 11.904 -5.355 -14.071 1.00 68.19 85 PHE A CA 1
ATOM 648 C C . PHE A 1 85 ? 12.128 -6.733 -13.414 1.00 68.19 85 PHE A C 1
ATOM 650 O O . PHE A 1 85 ? 13.076 -7.448 -13.740 1.00 68.19 85 PHE A O 1
ATOM 657 N N . GLY A 1 86 ? 11.282 -7.121 -12.457 1.00 61.19 86 GLY A N 1
ATOM 658 C CA . GLY A 1 86 ? 11.431 -8.400 -11.753 1.00 61.19 86 GLY A CA 1
ATOM 659 C C . GLY A 1 86 ? 12.632 -8.477 -10.801 1.00 61.19 86 GLY A C 1
ATOM 660 O O . GLY A 1 86 ? 12.907 -9.552 -10.264 1.00 61.19 86 GLY A O 1
ATOM 661 N N . ALA A 1 87 ? 13.328 -7.363 -10.538 1.00 65.31 87 ALA A N 1
ATOM 662 C CA . ALA A 1 87 ? 14.140 -7.256 -9.336 1.00 65.31 87 ALA A CA 1
ATOM 663 C C . ALA A 1 87 ? 13.211 -7.481 -8.141 1.00 65.31 87 ALA A C 1
ATOM 665 O O . ALA A 1 87 ? 12.161 -6.838 -8.045 1.00 65.31 87 ALA A O 1
ATOM 666 N N . ALA A 1 88 ? 13.579 -8.419 -7.261 1.00 59.00 88 ALA A N 1
ATOM 667 C CA . ALA A 1 88 ? 12.809 -8.663 -6.053 1.00 59.00 88 ALA A CA 1
ATOM 668 C C . ALA A 1 88 ? 12.619 -7.312 -5.350 1.00 59.00 88 ALA A C 1
ATOM 670 O O . ALA A 1 88 ? 13.616 -6.626 -5.090 1.00 59.00 88 ALA A O 1
ATOM 671 N N . PRO A 1 89 ? 11.369 -6.883 -5.106 1.00 61.94 89 PRO A N 1
ATOM 672 C CA . PRO A 1 89 ? 11.151 -5.632 -4.414 1.00 61.94 89 PRO A CA 1
ATOM 673 C C . PRO A 1 89 ? 11.883 -5.713 -3.063 1.00 61.94 89 PRO A C 1
ATOM 675 O O . PRO A 1 89 ? 11.916 -6.778 -2.442 1.00 61.94 89 PRO A O 1
ATOM 678 N N . PRO A 1 90 ? 12.505 -4.618 -2.611 1.00 60.00 90 PRO A N 1
ATOM 679 C CA . PRO A 1 90 ? 13.457 -4.615 -1.494 1.00 60.00 90 PRO A CA 1
ATOM 680 C C . PRO A 1 90 ? 12.866 -4.923 -0.094 1.00 60.00 90 PRO A C 1
ATOM 682 O O . PRO A 1 90 ? 13.414 -4.542 0.937 1.00 60.00 90 PRO A O 1
ATOM 685 N N . THR A 1 91 ? 11.711 -5.572 -0.006 1.00 67.69 91 THR A N 1
ATOM 686 C CA . THR A 1 91 ? 10.696 -5.249 0.999 1.00 67.69 91 THR A CA 1
ATOM 687 C C . THR A 1 91 ? 10.570 -6.245 2.132 1.00 67.69 91 THR A C 1
ATOM 689 O O . THR A 1 91 ? 10.306 -5.800 3.243 1.00 67.69 91 THR A O 1
ATOM 692 N N . THR A 1 92 ? 10.797 -7.545 1.933 1.00 69.00 92 THR A N 1
ATOM 693 C CA . THR A 1 92 ? 10.645 -8.523 3.030 1.00 69.00 92 THR A CA 1
ATOM 694 C C . THR A 1 92 ? 11.663 -8.256 4.138 1.00 69.00 92 THR A C 1
ATOM 696 O O . THR A 1 92 ? 11.305 -8.136 5.310 1.00 69.00 92 THR A O 1
ATOM 699 N N . TRP A 1 93 ? 12.931 -8.054 3.766 1.00 73.44 93 TRP A N 1
ATOM 700 C CA . TRP A 1 93 ? 13.972 -7.657 4.714 1.00 73.44 93 TRP A CA 1
ATOM 701 C C . TRP A 1 93 ? 13.738 -6.243 5.258 1.00 73.44 93 TRP A C 1
ATOM 703 O O . TRP A 1 93 ? 13.811 -6.042 6.471 1.00 73.44 93 TRP A O 1
ATOM 713 N N . ALA A 1 94 ? 13.421 -5.268 4.396 1.00 79.50 94 ALA A N 1
ATOM 714 C CA . ALA A 1 94 ? 13.225 -3.887 4.837 1.00 79.50 94 ALA A CA 1
ATOM 715 C C . ALA A 1 94 ? 12.061 -3.767 5.828 1.00 79.50 94 ALA A C 1
ATOM 717 O O . ALA A 1 94 ? 12.202 -3.105 6.855 1.00 79.50 94 ALA A O 1
ATOM 718 N N . ARG A 1 95 ? 10.939 -4.456 5.585 1.00 83.56 95 ARG A N 1
ATOM 719 C CA . ARG A 1 95 ? 9.786 -4.432 6.488 1.00 83.56 95 ARG A CA 1
ATOM 720 C C . ARG A 1 95 ? 10.087 -5.116 7.812 1.00 83.56 95 ARG A C 1
ATOM 722 O O . ARG A 1 95 ? 9.776 -4.542 8.856 1.00 83.56 95 ARG A O 1
ATOM 729 N N . ALA A 1 96 ? 10.743 -6.279 7.782 1.00 80.62 96 ALA A N 1
ATOM 730 C CA . ALA A 1 96 ? 11.140 -7.001 8.991 1.00 80.62 96 ALA A CA 1
ATOM 731 C C . ALA A 1 96 ? 12.049 -6.155 9.905 1.00 80.62 96 ALA A C 1
ATOM 733 O O . ALA A 1 96 ? 11.946 -6.224 11.132 1.00 80.62 96 ALA A O 1
ATOM 734 N N . ASN A 1 97 ? 12.894 -5.301 9.320 1.00 81.19 97 ASN A N 1
ATOM 735 C CA . ASN A 1 97 ? 13.806 -4.418 10.051 1.00 81.19 97 ASN A CA 1
ATOM 736 C C . ASN A 1 97 ? 13.228 -3.024 10.347 1.00 81.19 97 ASN A C 1
ATOM 738 O O . ASN A 1 97 ? 13.856 -2.251 11.064 1.00 81.19 97 ASN A O 1
ATOM 742 N N . SER A 1 98 ? 12.026 -2.710 9.862 1.00 85.25 98 SER A N 1
ATOM 743 C CA . SER A 1 98 ? 11.358 -1.437 10.143 1.00 85.25 98 SER A CA 1
ATOM 744 C C . SER A 1 98 ? 10.522 -1.529 11.416 1.00 85.25 98 SER A C 1
ATOM 746 O O . SER A 1 98 ? 9.848 -2.537 11.668 1.00 85.25 98 SER A O 1
ATOM 748 N N . THR A 1 99 ? 10.594 -0.492 12.247 1.00 83.38 99 THR A N 1
ATOM 749 C CA . THR A 1 99 ? 9.836 -0.387 13.503 1.00 83.38 99 THR A CA 1
ATOM 750 C C . THR A 1 99 ? 8.396 0.043 13.286 1.00 83.38 99 THR A C 1
ATOM 752 O O . THR A 1 99 ? 7.544 -0.346 14.067 1.00 83.38 99 THR A O 1
ATOM 755 N N . ASP A 1 100 ? 8.134 0.792 12.221 1.00 87.06 100 ASP A N 1
ATOM 756 C CA . ASP A 1 100 ? 6.835 1.363 11.880 1.00 87.06 100 ASP A CA 1
ATOM 757 C C . ASP A 1 100 ? 6.702 1.511 10.356 1.00 87.06 100 ASP A C 1
ATOM 759 O O . ASP A 1 100 ? 7.646 1.252 9.595 1.00 87.06 100 ASP A O 1
ATOM 763 N N . ALA A 1 101 ? 5.519 1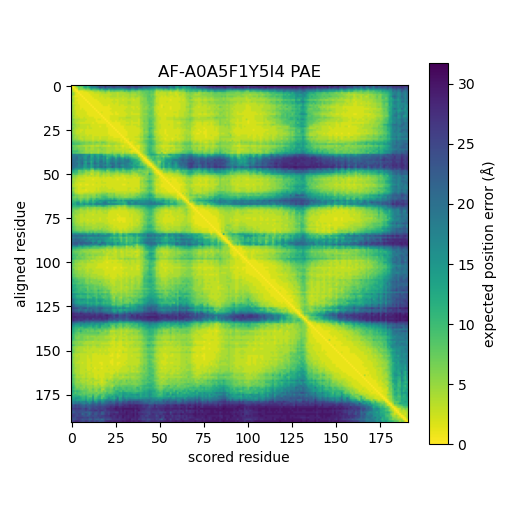.934 9.916 1.00 87.75 101 ALA A N 1
ATOM 764 C CA . ALA A 1 101 ? 5.205 2.143 8.511 1.00 87.75 101 ALA A CA 1
ATOM 765 C C . ALA A 1 101 ? 6.049 3.247 7.852 1.00 87.75 101 ALA A C 1
ATOM 767 O O . ALA A 1 101 ? 6.494 3.093 6.719 1.00 87.75 101 ALA A O 1
ATOM 768 N N . ALA A 1 102 ? 6.322 4.349 8.556 1.00 88.94 102 ALA A N 1
ATOM 769 C CA . ALA A 1 102 ? 7.067 5.478 7.992 1.00 88.94 102 ALA A CA 1
ATOM 770 C C . ALA A 1 102 ? 8.533 5.111 7.702 1.00 88.94 102 ALA A C 1
ATOM 772 O O . ALA A 1 102 ? 9.097 5.485 6.671 1.00 88.94 102 ALA A O 1
ATOM 773 N N . THR A 1 103 ? 9.137 4.333 8.597 1.00 89.19 103 THR A N 1
ATOM 774 C CA . THR A 1 103 ? 10.488 3.791 8.451 1.00 89.19 103 THR A CA 1
ATOM 775 C C . THR A 1 103 ? 10.548 2.807 7.287 1.00 89.19 103 THR A C 1
ATOM 777 O O . THR A 1 103 ? 11.498 2.840 6.500 1.00 89.19 103 THR A O 1
ATOM 780 N N . PHE A 1 104 ? 9.513 1.976 7.133 1.00 88.25 104 PHE A N 1
ATOM 781 C CA . PHE A 1 104 ? 9.407 1.063 6.001 1.00 88.25 104 PHE A CA 1
ATOM 782 C C . PHE A 1 104 ? 9.264 1.807 4.670 1.00 88.25 104 PHE A C 1
ATOM 784 O O . PHE A 1 104 ? 10.018 1.519 3.740 1.00 88.25 104 PHE A O 1
ATOM 791 N N . ASP A 1 105 ? 8.373 2.796 4.594 1.00 87.94 105 ASP A N 1
ATOM 792 C CA . ASP A 1 105 ? 8.182 3.634 3.409 1.00 87.94 105 ASP A CA 1
ATOM 793 C C . ASP A 1 105 ? 9.511 4.294 2.996 1.00 87.94 105 ASP A C 1
ATOM 795 O O . ASP A 1 105 ? 9.933 4.195 1.842 1.00 87.94 105 ASP A O 1
ATOM 799 N N . ALA A 1 106 ? 10.234 4.903 3.943 1.00 86.69 106 ALA A N 1
ATOM 800 C CA . ALA A 1 106 ? 11.522 5.545 3.676 1.00 86.69 106 ALA A CA 1
ATOM 801 C C . ALA A 1 106 ? 12.598 4.558 3.186 1.00 86.69 106 ALA A C 1
ATOM 803 O O . ALA A 1 106 ? 13.347 4.862 2.249 1.00 86.69 106 ALA A O 1
ATOM 804 N N . ALA A 1 107 ? 12.674 3.372 3.799 1.00 85.44 107 ALA A N 1
ATOM 805 C CA . ALA A 1 107 ? 13.599 2.316 3.394 1.00 85.44 107 ALA A CA 1
ATOM 806 C C . ALA A 1 107 ? 13.266 1.779 1.994 1.00 85.44 107 ALA A C 1
ATOM 808 O O . ALA A 1 107 ? 14.172 1.560 1.185 1.00 85.44 107 ALA A O 1
ATOM 809 N N . TYR A 1 108 ? 11.976 1.611 1.693 1.00 85.69 108 TYR A N 1
ATOM 810 C CA . TYR A 1 108 ? 11.497 1.195 0.384 1.00 85.69 108 TYR A CA 1
ATOM 811 C C . TYR A 1 108 ? 11.869 2.213 -0.694 1.00 85.69 108 TYR A C 1
ATOM 813 O O . TYR A 1 108 ? 12.497 1.840 -1.683 1.00 85.69 108 TYR A O 1
ATOM 821 N N . TYR A 1 109 ? 11.545 3.495 -0.499 1.00 83.25 109 TYR A N 1
ATOM 822 C CA . TYR A 1 109 ? 11.810 4.525 -1.505 1.00 83.25 109 TYR A CA 1
ATOM 823 C C . TYR A 1 109 ? 13.305 4.706 -1.783 1.00 83.25 109 TYR A C 1
ATOM 825 O O . TYR A 1 109 ? 13.683 4.866 -2.943 1.00 83.25 109 TYR A O 1
ATOM 833 N N . ASN A 1 110 ? 14.169 4.609 -0.766 1.00 83.56 110 ASN A N 1
ATOM 834 C CA . ASN A 1 110 ? 15.623 4.644 -0.967 1.00 83.56 110 ASN A CA 1
ATOM 835 C C . ASN A 1 110 ? 16.116 3.498 -1.862 1.00 83.56 110 ASN A C 1
ATOM 837 O O . ASN A 1 110 ? 16.891 3.704 -2.802 1.00 83.56 110 ASN A O 1
ATOM 841 N N . GLN A 1 111 ? 15.658 2.278 -1.586 1.00 80.44 111 GLN A N 1
ATOM 842 C CA . GLN A 1 111 ? 16.082 1.106 -2.346 1.00 80.44 111 GLN A CA 1
ATOM 843 C C . GLN A 1 111 ? 15.473 1.095 -3.752 1.00 80.44 111 GLN A C 1
ATOM 845 O O . GLN A 1 111 ? 16.187 0.853 -4.724 1.00 80.44 111 GLN A O 1
ATOM 850 N N . ALA A 1 112 ? 14.191 1.445 -3.887 1.00 81.75 112 ALA A N 1
ATOM 851 C CA . ALA A 1 112 ? 13.524 1.575 -5.177 1.00 81.75 112 ALA A CA 1
ATOM 852 C C . ALA A 1 112 ? 14.210 2.631 -6.059 1.00 81.75 112 ALA A C 1
ATOM 854 O O . ALA A 1 112 ? 14.470 2.365 -7.229 1.00 81.75 112 ALA A O 1
ATOM 855 N N . ALA A 1 113 ? 14.576 3.793 -5.506 1.00 82.31 113 ALA A N 1
ATOM 856 C CA . ALA A 1 113 ? 15.310 4.827 -6.238 1.00 82.31 113 ALA A CA 1
ATOM 857 C C . ALA A 1 113 ? 16.673 4.330 -6.739 1.00 82.31 113 ALA A C 1
ATOM 859 O O . ALA A 1 113 ? 17.055 4.613 -7.874 1.00 82.31 113 ALA A O 1
ATOM 860 N N . THR A 1 114 ? 17.379 3.541 -5.925 1.00 83.06 114 THR A N 1
ATOM 861 C CA . THR A 1 114 ? 18.666 2.945 -6.309 1.00 83.06 114 THR A CA 1
ATOM 862 C C . THR A 1 114 ? 18.498 1.974 -7.480 1.00 83.06 114 THR A C 1
ATOM 864 O O . THR A 1 114 ? 19.208 2.086 -8.479 1.00 83.06 114 THR A O 1
ATOM 867 N N . VAL A 1 115 ? 17.526 1.057 -7.398 1.00 82.81 115 VAL A N 1
ATOM 868 C CA . VAL A 1 115 ? 17.244 0.073 -8.459 1.00 82.81 115 VAL A CA 1
ATOM 869 C C . VAL A 1 115 ? 16.797 0.764 -9.749 1.00 82.81 115 VAL A C 1
ATOM 871 O O . VAL A 1 115 ? 17.365 0.501 -10.809 1.00 82.81 115 VAL A O 1
ATOM 874 N N . MET A 1 116 ? 15.855 1.708 -9.657 1.00 83.88 116 MET A N 1
ATOM 875 C CA . MET A 1 116 ? 15.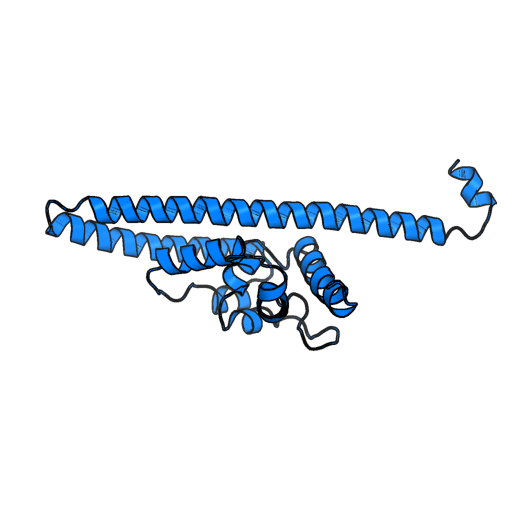389 2.485 -10.809 1.00 83.88 116 MET A CA 1
ATOM 876 C C . MET A 1 116 ? 16.520 3.299 -11.449 1.00 83.88 116 MET A C 1
ATOM 878 O O . MET A 1 116 ? 16.577 3.402 -12.672 1.00 83.88 116 MET A O 1
ATOM 882 N N . GLY A 1 117 ? 17.439 3.850 -10.649 1.00 82.19 117 GLY A N 1
ATOM 883 C CA . GLY A 1 117 ? 18.613 4.572 -11.141 1.00 82.19 117 GLY A CA 1
ATOM 884 C C . GLY A 1 117 ? 19.554 3.680 -11.954 1.00 82.19 117 GLY A C 1
ATOM 885 O O . GLY A 1 117 ? 19.965 4.058 -13.051 1.00 82.19 117 GLY A O 1
ATOM 886 N N . VAL A 1 118 ? 19.841 2.467 -11.466 1.00 83.00 118 VAL A N 1
ATOM 887 C CA . VAL A 1 118 ? 20.652 1.477 -12.201 1.00 83.00 118 VAL A CA 1
ATOM 888 C C . VAL A 1 118 ? 19.964 1.053 -13.501 1.00 83.00 118 VAL A C 1
ATOM 890 O O . VAL A 1 118 ? 20.607 0.972 -14.547 1.00 83.00 118 VAL A O 1
ATOM 893 N N . GLN A 1 119 ? 18.651 0.830 -13.467 1.00 81.25 119 GLN A N 1
ATOM 894 C CA . GLN A 1 119 ? 17.869 0.444 -14.645 1.00 81.25 119 GLN A CA 1
ATOM 895 C C . GLN A 1 119 ? 17.820 1.557 -15.692 1.00 81.25 119 GLN A C 1
ATOM 897 O O . GLN A 1 119 ? 18.018 1.294 -16.876 1.00 81.25 119 GLN A O 1
ATOM 902 N N . MET A 1 120 ? 17.651 2.809 -15.267 1.00 79.88 120 MET A N 1
ATOM 903 C CA . MET A 1 120 ? 17.751 3.968 -16.153 1.00 79.88 120 MET A CA 1
ATOM 904 C C . MET A 1 120 ? 19.144 4.100 -16.768 1.00 79.88 120 MET A C 1
ATOM 906 O O . MET A 1 120 ? 19.262 4.369 -17.963 1.00 79.88 120 MET A O 1
ATOM 910 N N . MET A 1 121 ? 20.208 3.863 -15.999 1.00 82.19 121 MET A N 1
ATOM 911 C CA . MET A 1 121 ? 21.571 3.865 -16.536 1.00 82.19 121 MET A CA 1
ATOM 912 C C . MET A 1 121 ? 21.759 2.768 -17.597 1.00 82.19 121 MET A C 1
ATOM 914 O O . MET A 1 121 ? 22.340 3.015 -18.652 1.00 82.19 121 MET A O 1
ATOM 918 N N . PHE A 1 122 ? 21.208 1.576 -17.364 1.00 80.88 122 PHE A N 1
ATOM 919 C CA . PHE A 1 122 ? 21.227 0.490 -18.342 1.00 80.88 122 PHE A CA 1
ATOM 920 C C . PHE A 1 122 ? 20.434 0.837 -19.613 1.00 80.88 122 PHE A C 1
ATOM 922 O O . PHE A 1 122 ? 20.975 0.735 -20.714 1.00 80.88 122 PHE A O 1
ATOM 929 N N . LEU A 1 123 ? 19.194 1.317 -19.484 1.00 79.75 123 LEU A N 1
ATOM 930 C CA . LEU A 1 123 ? 18.348 1.697 -20.623 1.00 79.75 123 LEU A CA 1
ATOM 931 C C . LEU A 1 123 ? 18.968 2.825 -21.453 1.00 79.75 123 LEU A C 1
ATOM 933 O O . LEU A 1 123 ? 19.015 2.733 -22.674 1.00 79.75 123 LEU A O 1
ATOM 937 N N . THR A 1 124 ? 19.518 3.853 -20.805 1.00 75.94 124 THR A N 1
ATOM 938 C CA . THR A 1 124 ? 20.199 4.945 -21.520 1.00 75.94 124 THR A CA 1
ATOM 939 C C . THR A 1 124 ? 21.472 4.480 -22.229 1.00 75.94 124 THR A C 1
ATOM 941 O O . THR A 1 124 ? 21.775 4.983 -23.310 1.00 75.94 124 THR A O 1
ATOM 944 N N . SER A 1 125 ? 22.192 3.489 -21.685 1.00 73.31 125 SER A N 1
ATOM 945 C CA . SER A 1 125 ? 23.339 2.882 -22.372 1.00 73.31 125 SER A CA 1
ATOM 946 C C . SER A 1 125 ? 22.926 2.121 -23.640 1.00 73.31 125 SER A C 1
ATOM 948 O O . SER A 1 125 ? 23.597 2.237 -24.663 1.00 73.31 125 SER A O 1
ATOM 950 N N . ILE A 1 126 ? 21.788 1.416 -23.612 1.00 72.19 126 ILE A N 1
ATOM 951 C CA . ILE A 1 126 ? 21.220 0.742 -24.788 1.00 72.19 126 ILE A CA 1
ATOM 952 C C . ILE A 1 126 ? 20.751 1.768 -25.820 1.00 72.19 126 ILE A C 1
ATOM 954 O O . ILE A 1 126 ? 21.108 1.658 -26.993 1.00 72.19 126 ILE A O 1
ATOM 958 N N . ASP A 1 127 ? 20.002 2.787 -25.394 1.00 66.50 127 ASP A N 1
ATOM 959 C CA . ASP A 1 127 ? 19.497 3.839 -26.283 1.00 66.50 127 ASP A CA 1
ATOM 960 C C . ASP A 1 127 ? 20.652 4.562 -27.000 1.00 66.50 127 ASP A C 1
ATOM 962 O O . ASP A 1 127 ? 20.562 4.835 -28.200 1.00 66.50 127 ASP A O 1
ATOM 966 N N . ALA A 1 128 ? 21.764 4.806 -26.294 1.00 65.12 128 ALA A N 1
ATOM 967 C CA . ALA A 1 128 ? 22.977 5.396 -26.857 1.00 65.12 128 ALA A CA 1
ATOM 968 C C . ALA A 1 128 ? 23.672 4.476 -27.877 1.00 65.12 128 ALA A C 1
ATOM 970 O O . ALA A 1 128 ? 24.111 4.949 -28.925 1.00 65.12 128 ALA A O 1
ATOM 971 N N . ILE A 1 129 ? 23.740 3.166 -27.607 1.00 67.12 129 ILE A N 1
ATOM 972 C CA . ILE A 1 129 ? 24.308 2.172 -28.537 1.00 67.12 129 ILE A CA 1
ATOM 973 C C . ILE A 1 129 ? 23.452 2.058 -29.807 1.00 67.12 129 ILE A C 1
ATOM 975 O O . ILE A 1 129 ? 23.987 1.882 -30.901 1.00 67.12 129 ILE A O 1
ATOM 979 N N . CYS A 1 130 ? 22.131 2.188 -29.687 1.00 62.44 130 CYS A N 1
ATOM 980 C CA . CYS A 1 130 ? 21.208 2.009 -30.803 1.00 62.44 130 CYS A CA 1
ATOM 981 C C . CYS A 1 130 ? 20.919 3.283 -31.625 1.00 62.44 130 CYS A C 1
ATOM 983 O O . CYS A 1 130 ? 20.162 3.178 -32.585 1.00 62.44 130 CYS A O 1
ATOM 985 N N . MET A 1 131 ? 21.487 4.455 -31.284 1.00 53.62 131 MET A N 1
ATOM 986 C CA . MET A 1 131 ? 21.435 5.748 -32.019 1.00 53.62 131 MET A CA 1
ATOM 987 C C . MET A 1 131 ? 20.098 6.123 -32.714 1.00 53.62 131 MET A C 1
ATOM 989 O O . MET A 1 131 ? 20.076 6.866 -33.694 1.00 53.62 131 MET A O 1
ATOM 993 N N . GLY A 1 132 ? 18.961 5.645 -32.203 1.00 51.97 132 GLY A N 1
ATOM 994 C CA . GLY A 1 132 ? 17.645 5.865 -32.818 1.00 51.97 132 GLY A CA 1
ATOM 995 C C . GLY A 1 132 ? 16.443 5.386 -32.001 1.00 51.97 132 GLY A C 1
ATOM 996 O O . GLY A 1 132 ? 15.309 5.588 -32.425 1.00 51.97 132 GLY A O 1
ATOM 997 N N . MET A 1 133 ? 16.658 4.780 -30.828 1.00 52.41 133 MET A N 1
ATOM 998 C CA . MET A 1 133 ? 15.593 4.250 -29.967 1.00 52.41 133 MET A CA 1
ATOM 999 C C . MET A 1 133 ? 15.475 5.002 -28.638 1.00 52.41 133 MET A C 1
ATOM 1001 O O . MET A 1 133 ? 15.236 4.388 -27.611 1.00 52.41 133 MET A O 1
ATOM 1005 N N . CYS A 1 134 ? 15.522 6.339 -28.648 1.00 58.59 134 CYS A N 1
ATOM 1006 C CA . CYS A 1 134 ? 15.262 7.192 -27.467 1.00 58.59 134 CYS A CA 1
ATOM 1007 C C . CYS A 1 134 ? 13.910 6.907 -26.766 1.00 58.59 134 CYS A C 1
ATOM 1009 O O . CYS A 1 134 ? 13.590 7.490 -25.733 1.00 58.59 134 CYS A O 1
ATOM 1011 N N . ALA A 1 135 ? 13.072 6.064 -27.371 1.00 64.69 135 ALA A N 1
ATOM 1012 C CA . ALA A 1 135 ? 11.758 5.687 -26.901 1.00 64.69 135 ALA A CA 1
ATOM 1013 C C . ALA A 1 135 ? 11.782 4.820 -25.634 1.00 64.69 135 ALA A C 1
ATOM 1015 O O . ALA A 1 135 ? 10.833 4.922 -24.862 1.00 64.69 135 ALA A O 1
ATOM 1016 N N . PHE A 1 136 ? 12.805 3.990 -25.384 1.00 72.69 136 PHE A N 1
ATOM 1017 C CA . PHE A 1 136 ? 12.743 3.062 -24.245 1.00 72.69 136 PHE A CA 1
ATOM 1018 C C . PHE A 1 136 ? 12.919 3.766 -22.903 1.00 72.69 136 PHE A C 1
ATOM 1020 O O . PHE A 1 136 ? 12.102 3.561 -22.005 1.00 72.69 136 PHE A O 1
ATOM 1027 N N . SER A 1 137 ? 13.921 4.639 -22.769 1.00 76.50 137 SER A N 1
ATOM 1028 C CA . SER A 1 137 ? 14.094 5.447 -21.554 1.00 76.50 137 SER A CA 1
ATOM 1029 C C . SER A 1 137 ? 12.910 6.394 -21.299 1.00 76.50 137 SER A C 1
ATOM 1031 O O . SER A 1 137 ? 12.470 6.526 -20.157 1.00 76.50 137 SER A O 1
ATOM 1033 N N . LEU A 1 138 ? 12.330 6.995 -22.347 1.00 79.88 138 LEU A N 1
ATOM 1034 C CA . LEU A 1 138 ? 11.132 7.843 -22.237 1.00 79.88 138 LEU A CA 1
ATOM 1035 C C . LEU A 1 138 ? 9.874 7.055 -21.844 1.00 79.88 138 LEU A C 1
ATOM 1037 O O . LEU A 1 138 ? 9.129 7.491 -20.966 1.00 79.88 138 LEU A O 1
ATOM 1041 N N . ALA A 1 139 ? 9.636 5.898 -22.466 1.00 82.00 139 ALA A N 1
ATOM 1042 C CA . ALA A 1 139 ? 8.512 5.029 -22.123 1.00 82.00 139 ALA A CA 1
ATOM 1043 C C . ALA A 1 139 ? 8.628 4.534 -20.677 1.00 82.00 139 ALA A C 1
ATOM 1045 O O . ALA A 1 139 ? 7.657 4.577 -19.927 1.00 82.00 139 ALA A O 1
ATOM 1046 N N . TYR A 1 140 ? 9.833 4.152 -20.252 1.00 84.06 140 TYR A N 1
ATOM 1047 C CA . TYR A 1 140 ? 10.086 3.772 -18.868 1.00 84.06 140 TYR A CA 1
ATOM 1048 C C . TYR A 1 140 ? 9.842 4.936 -17.893 1.00 84.06 140 TYR A C 1
ATOM 1050 O O . TYR A 1 140 ? 9.182 4.751 -16.874 1.00 84.06 140 TYR A O 1
ATOM 1058 N N . ALA A 1 141 ? 10.286 6.155 -18.218 1.00 84.00 141 ALA A N 1
ATOM 1059 C CA . ALA A 1 141 ? 10.018 7.335 -17.393 1.00 84.00 141 ALA A CA 1
ATOM 1060 C C . ALA A 1 141 ? 8.509 7.624 -17.241 1.00 84.00 141 ALA A C 1
ATOM 1062 O O . ALA A 1 141 ? 8.063 8.007 -16.157 1.00 84.00 141 ALA A O 1
ATOM 1063 N N . ALA A 1 142 ? 7.708 7.394 -18.287 1.00 86.38 142 ALA A N 1
ATOM 1064 C CA . ALA A 1 142 ? 6.250 7.506 -18.206 1.00 86.38 142 ALA A CA 1
ATOM 1065 C C . ALA A 1 142 ? 5.642 6.465 -17.245 1.00 86.38 142 ALA A C 1
ATOM 1067 O O . ALA A 1 142 ? 4.765 6.796 -16.443 1.00 86.38 142 ALA A O 1
ATOM 1068 N N . GLU A 1 143 ? 6.147 5.231 -17.264 1.00 88.06 143 GLU A N 1
ATOM 1069 C CA . GLU A 1 143 ? 5.715 4.158 -16.359 1.00 88.06 143 GLU A CA 1
ATOM 1070 C C . GLU A 1 143 ? 6.134 4.416 -14.900 1.00 88.06 143 GLU A C 1
ATOM 1072 O O . GLU A 1 143 ? 5.363 4.135 -13.978 1.00 88.06 143 GLU A O 1
ATOM 1077 N N . VAL A 1 144 ? 7.296 5.042 -14.672 1.00 86.06 144 VAL A N 1
ATOM 1078 C CA . VAL A 1 144 ? 7.698 5.558 -13.348 1.00 86.06 144 VAL A CA 1
ATOM 1079 C C . VAL A 1 144 ? 6.736 6.656 -12.879 1.00 86.06 144 VAL A C 1
ATOM 1081 O O . VAL A 1 144 ? 6.310 6.653 -11.723 1.00 86.06 144 VAL A O 1
ATOM 1084 N N . GLY A 1 145 ? 6.332 7.569 -13.768 1.00 87.19 145 GLY A N 1
ATOM 1085 C CA . GLY A 1 145 ? 5.331 8.596 -13.458 1.00 87.19 145 GLY A CA 1
ATOM 1086 C C . GLY A 1 145 ? 3.983 7.995 -13.048 1.00 87.19 145 GLY A C 1
ATOM 1087 O O . GLY A 1 145 ? 3.396 8.394 -12.041 1.00 87.19 145 GLY A O 1
ATOM 1088 N N . LYS A 1 146 ? 3.522 6.972 -13.774 1.00 91.06 146 LYS A N 1
ATOM 1089 C CA . LYS A 1 146 ? 2.301 6.223 -13.451 1.00 91.06 146 LYS A CA 1
ATOM 1090 C C . LYS A 1 146 ? 2.393 5.492 -12.112 1.00 91.06 146 LYS A C 1
ATOM 1092 O O . LYS A 1 146 ? 1.428 5.518 -11.349 1.00 91.06 146 LYS A O 1
ATOM 1097 N N . MET A 1 147 ? 3.543 4.893 -11.796 1.00 89.25 147 MET A N 1
ATOM 1098 C CA . MET A 1 147 ? 3.804 4.324 -10.469 1.00 89.25 147 MET A CA 1
ATOM 1099 C C . MET A 1 147 ? 3.658 5.390 -9.376 1.00 89.25 147 MET A C 1
ATOM 1101 O O . MET A 1 147 ? 2.979 5.152 -8.381 1.00 89.25 147 MET A O 1
ATOM 1105 N N . GLY A 1 148 ? 4.236 6.578 -9.579 1.00 87.56 148 GLY A N 1
ATOM 1106 C CA . GLY A 1 148 ? 4.114 7.700 -8.645 1.00 87.56 148 GLY A CA 1
ATOM 1107 C C . GLY A 1 148 ? 2.661 8.120 -8.399 1.00 87.56 148 GLY A C 1
ATOM 1108 O O . GLY A 1 148 ? 2.268 8.307 -7.248 1.00 87.56 148 GLY A O 1
ATOM 1109 N N . MET A 1 149 ? 1.844 8.198 -9.455 1.00 94.06 149 MET A N 1
ATOM 1110 C CA . MET A 1 149 ? 0.411 8.498 -9.327 1.00 94.06 149 MET A CA 1
ATOM 1111 C C . MET A 1 149 ? -0.332 7.424 -8.526 1.00 94.06 149 MET A C 1
ATOM 1113 O O . MET A 1 149 ? -0.998 7.755 -7.549 1.00 94.06 149 MET A O 1
ATOM 1117 N N . LEU A 1 150 ? -0.181 6.144 -8.889 1.00 92.56 150 LEU A N 1
ATOM 1118 C CA . LEU A 1 150 ? -0.856 5.032 -8.205 1.00 92.56 150 LEU A CA 1
ATOM 1119 C C . LEU A 1 150 ? -0.454 4.939 -6.727 1.00 92.56 150 LEU A C 1
ATOM 1121 O O . LEU A 1 150 ? -1.310 4.756 -5.862 1.00 92.56 150 LEU A O 1
ATOM 1125 N N . ASN A 1 151 ? 0.831 5.124 -6.416 1.00 90.44 151 ASN A N 1
ATOM 1126 C CA . ASN A 1 151 ? 1.306 5.160 -5.033 1.00 90.44 151 ASN A CA 1
ATOM 1127 C C . ASN A 1 151 ? 0.706 6.348 -4.264 1.00 90.44 151 ASN A C 1
ATOM 1129 O O . ASN A 1 151 ? 0.320 6.199 -3.102 1.00 90.44 151 ASN A O 1
ATOM 1133 N N . GLY A 1 152 ? 0.587 7.515 -4.906 1.00 91.81 152 GLY A N 1
ATOM 1134 C CA . GLY A 1 152 ? -0.069 8.695 -4.340 1.00 91.81 152 GLY A CA 1
ATOM 1135 C C . GLY A 1 152 ? -1.552 8.463 -4.041 1.00 91.81 152 GLY A C 1
ATOM 1136 O O . GLY A 1 152 ? -2.028 8.812 -2.963 1.00 91.81 152 GLY A O 1
ATOM 1137 N N . GLU A 1 153 ? -2.279 7.804 -4.944 1.00 92.88 153 GLU A N 1
ATOM 1138 C CA . GLU A 1 153 ? -3.683 7.442 -4.730 1.00 92.88 153 GLU A CA 1
ATOM 1139 C C . GLU A 1 153 ? -3.856 6.462 -3.563 1.00 92.88 153 GLU A C 1
ATOM 1141 O O . GLU A 1 153 ? -4.728 6.668 -2.716 1.00 92.88 153 GLU A O 1
ATOM 1146 N N . VAL A 1 154 ? -3.000 5.436 -3.458 1.00 91.31 154 VAL A N 1
ATOM 1147 C CA . VAL A 1 154 ? -3.021 4.518 -2.305 1.00 91.31 154 VAL A CA 1
ATOM 1148 C C . VAL A 1 154 ? -2.691 5.262 -1.010 1.00 91.31 154 VAL A C 1
ATOM 1150 O O . VAL A 1 154 ? -3.363 5.054 -0.002 1.00 91.31 154 VAL A O 1
ATOM 1153 N N . THR A 1 155 ? -1.715 6.173 -1.035 1.00 92.62 155 THR A N 1
ATOM 1154 C CA . THR A 1 155 ? -1.342 6.999 0.126 1.00 92.62 155 THR A CA 1
ATOM 1155 C C . THR A 1 155 ? -2.516 7.850 0.604 1.00 92.62 155 THR A C 1
ATOM 1157 O O . THR A 1 155 ? -2.845 7.854 1.792 1.00 92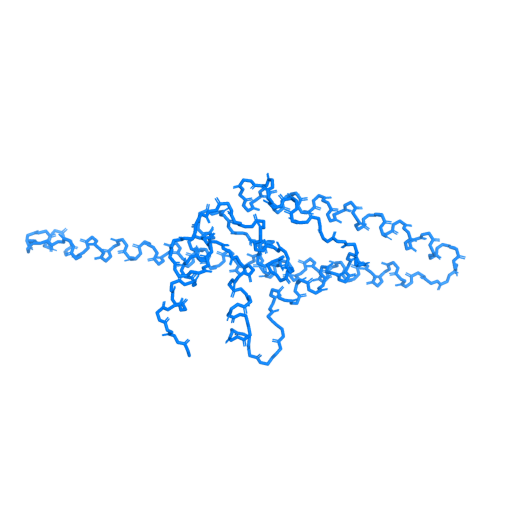.62 155 THR A O 1
ATOM 1160 N N . ASN A 1 156 ? -3.212 8.508 -0.323 1.00 94.56 156 ASN A N 1
ATOM 1161 C CA . ASN A 1 156 ? -4.399 9.304 -0.019 1.00 94.56 156 ASN A CA 1
ATOM 1162 C C . ASN A 1 156 ? -5.535 8.442 0.550 1.00 94.56 156 ASN A C 1
ATOM 1164 O O . ASN A 1 156 ? -6.209 8.855 1.498 1.00 94.56 156 ASN A O 1
ATOM 1168 N N . ALA A 1 157 ? -5.731 7.235 0.012 1.00 90.81 157 ALA A N 1
ATOM 1169 C CA . ALA A 1 157 ? -6.732 6.297 0.509 1.00 90.81 157 ALA A CA 1
ATOM 1170 C C . ALA A 1 157 ? -6.419 5.824 1.939 1.00 90.81 157 ALA A C 1
ATOM 1172 O O . ALA A 1 157 ? -7.305 5.854 2.792 1.00 90.81 157 ALA A O 1
ATOM 1173 N N . VAL A 1 158 ? -5.168 5.445 2.230 1.00 90.94 158 VAL A N 1
ATOM 1174 C CA . VAL A 1 158 ? -4.738 5.035 3.580 1.00 90.94 158 VAL A CA 1
ATOM 1175 C C . VAL A 1 158 ? -4.884 6.185 4.575 1.00 90.94 158 VAL A C 1
ATOM 1177 O O . VAL A 1 158 ? -5.442 5.988 5.653 1.00 90.94 158 VAL A O 1
ATOM 1180 N N . SER A 1 159 ? -4.471 7.398 4.195 1.00 91.81 159 SER A N 1
ATOM 1181 C CA . SER A 1 159 ? -4.641 8.599 5.022 1.00 91.81 159 SER A CA 1
ATOM 1182 C C . SER A 1 159 ? -6.117 8.877 5.333 1.00 91.81 159 SER A C 1
ATOM 1184 O O . SER A 1 159 ? -6.488 9.077 6.487 1.00 91.81 159 SER A O 1
ATOM 1186 N N . SER A 1 160 ? -6.991 8.775 4.327 1.00 89.94 160 SER A N 1
ATOM 1187 C CA . SER A 1 160 ? -8.435 8.966 4.508 1.00 89.94 160 SER A CA 1
ATOM 1188 C C . SER A 1 160 ? -9.043 7.915 5.443 1.00 89.94 160 SER A C 1
ATOM 1190 O O . SER A 1 160 ? -9.829 8.256 6.324 1.00 89.94 160 SER A O 1
ATOM 1192 N N . ILE A 1 161 ? -8.660 6.639 5.294 1.00 87.12 161 ILE A N 1
ATOM 1193 C CA . ILE A 1 161 ? -9.109 5.558 6.187 1.00 87.12 161 ILE A CA 1
ATOM 1194 C C . ILE A 1 161 ? -8.645 5.819 7.620 1.00 87.12 161 ILE A C 1
ATOM 1196 O O . ILE A 1 161 ? -9.427 5.628 8.549 1.00 87.12 161 ILE A O 1
ATOM 1200 N N . LYS A 1 162 ? -7.401 6.274 7.802 1.00 89.31 162 LYS A N 1
ATOM 1201 C CA . LYS A 1 162 ? -6.867 6.638 9.115 1.00 89.31 162 LYS A CA 1
ATOM 1202 C C . LYS A 1 162 ? -7.697 7.748 9.760 1.00 89.31 162 LYS A C 1
ATOM 1204 O O . LYS A 1 162 ? -8.180 7.556 10.870 1.00 89.31 162 LYS A O 1
ATOM 1209 N N . THR A 1 163 ? -7.935 8.852 9.050 1.00 89.44 163 THR A N 1
ATOM 1210 C CA . THR A 1 163 ? -8.737 9.978 9.554 1.00 89.44 163 THR A CA 1
ATOM 1211 C C . THR A 1 163 ? -10.164 9.563 9.920 1.00 89.44 163 THR A C 1
ATOM 1213 O O . THR A 1 163 ? -10.665 9.928 10.981 1.00 89.44 163 THR A O 1
ATOM 1216 N N . GLU A 1 164 ? -10.838 8.779 9.077 1.00 85.31 164 GLU A N 1
ATOM 1217 C CA . GLU A 1 164 ? -12.186 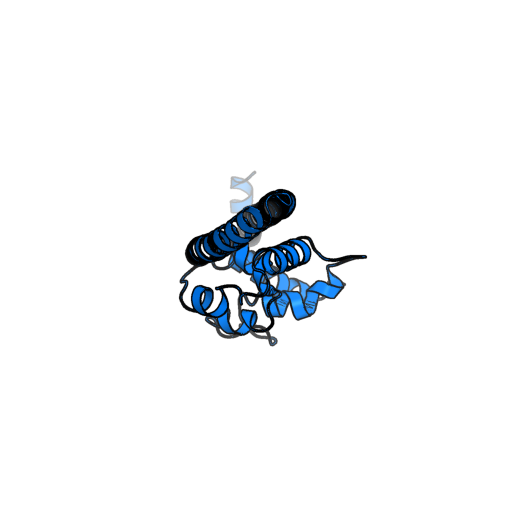8.288 9.395 1.00 85.31 164 GLU A CA 1
ATOM 1218 C C . GLU A 1 164 ? -12.177 7.273 10.551 1.00 85.31 164 GLU A C 1
ATOM 1220 O O . GLU A 1 164 ? -13.102 7.243 11.364 1.00 85.31 164 GLU A O 1
ATOM 1225 N N . GLY A 1 165 ? -11.116 6.474 10.673 1.00 79.12 165 GLY A N 1
ATOM 1226 C CA . GLY A 1 165 ? -10.897 5.575 11.802 1.00 79.12 165 GLY A CA 1
ATOM 1227 C C . GLY A 1 165 ? -10.711 6.318 13.128 1.00 79.12 165 GLY A C 1
ATOM 1228 O O . GLY A 1 165 ? -11.286 5.912 14.137 1.00 79.12 165 GLY A O 1
ATOM 1229 N N . GLU A 1 166 ? -9.965 7.424 13.127 1.00 83.31 166 GLU A N 1
ATOM 1230 C CA . GLU A 1 166 ? -9.788 8.305 14.289 1.00 83.31 166 GLU A CA 1
ATOM 1231 C C . GLU A 1 166 ? -11.122 8.926 14.720 1.00 83.31 166 GLU A C 1
ATOM 1233 O O . GLU A 1 166 ? -11.508 8.789 15.881 1.00 83.31 166 GLU A O 1
ATOM 1238 N N . LYS A 1 167 ? -11.896 9.481 13.778 1.00 82.62 167 LYS A N 1
ATOM 1239 C CA . LYS A 1 167 ? -13.248 10.001 14.057 1.00 82.62 167 LYS A CA 1
ATOM 1240 C C . LYS A 1 167 ? -14.173 8.934 14.636 1.00 82.62 167 LYS A C 1
ATOM 1242 O O . LYS A 1 167 ? -14.931 9.198 15.568 1.00 82.62 167 LYS A O 1
ATOM 1247 N N . LEU A 1 168 ? -14.135 7.716 14.089 1.00 79.88 168 LEU A N 1
ATOM 1248 C CA . LEU A 1 168 ? -14.943 6.611 14.602 1.00 79.88 168 LEU A CA 1
ATOM 1249 C C . LEU A 1 168 ? -14.529 6.239 16.030 1.00 79.88 168 LEU A C 1
ATOM 1251 O O . LEU A 1 168 ? -15.395 6.003 16.869 1.00 79.88 168 LEU A O 1
ATOM 1255 N N . LYS A 1 169 ? -13.224 6.216 16.321 1.00 76.56 169 LYS A N 1
ATOM 1256 C CA . LYS A 1 169 ? -12.695 5.957 17.665 1.00 76.56 169 LYS A CA 1
ATOM 1257 C C . LYS A 1 169 ? -13.158 7.020 18.665 1.00 76.56 169 LYS A C 1
ATOM 1259 O O . LYS A 1 169 ? -13.589 6.662 19.758 1.00 76.56 169 LYS A O 1
ATOM 1264 N N . GLU A 1 170 ? -13.136 8.295 18.282 1.00 80.44 170 GLU A N 1
ATOM 1265 C CA . GLU A 1 170 ? -13.667 9.398 19.095 1.00 80.44 170 GLU A CA 1
ATOM 1266 C C . GLU A 1 170 ? -15.168 9.237 19.362 1.00 80.44 170 GLU A C 1
ATOM 1268 O O . GLU A 1 170 ? -15.604 9.339 20.506 1.00 80.44 170 GLU A O 1
ATOM 1273 N N . LYS A 1 171 ? -15.958 8.897 18.335 1.00 77.31 171 LYS A N 1
ATOM 1274 C CA . LYS A 1 171 ? -17.404 8.665 18.483 1.00 77.31 171 LYS A CA 1
ATOM 1275 C C . LYS A 1 171 ? -17.733 7.469 19.370 1.00 77.31 171 LYS A C 1
ATOM 1277 O O . LYS A 1 171 ? -18.706 7.519 20.115 1.00 77.31 171 LYS A O 1
ATOM 1282 N N . VAL A 1 172 ? -16.938 6.400 19.316 1.00 72.69 172 VAL A N 1
ATOM 1283 C CA . VAL A 1 172 ? -17.094 5.251 20.222 1.00 72.69 172 VAL A CA 1
ATOM 1284 C C . VAL A 1 172 ? -16.766 5.645 21.661 1.00 72.69 172 VAL A C 1
ATOM 1286 O O . VAL A 1 172 ? -17.507 5.264 2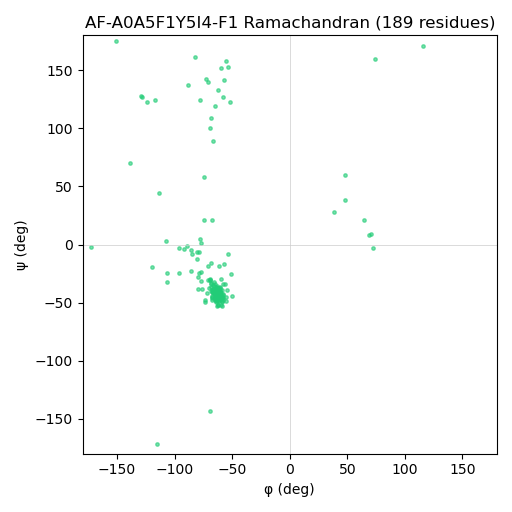2.561 1.00 72.69 172 VAL A O 1
ATOM 1289 N N . ALA A 1 173 ? -15.716 6.439 21.886 1.00 72.00 173 ALA A N 1
ATOM 1290 C CA . ALA A 1 173 ? -15.387 6.945 23.218 1.00 72.00 173 ALA A CA 1
ATOM 1291 C C . ALA A 1 173 ? -16.482 7.877 23.770 1.00 72.00 173 ALA A C 1
ATOM 1293 O O . ALA A 1 173 ? -16.845 7.767 24.938 1.00 72.00 173 ALA A O 1
ATOM 1294 N N . GLU A 1 174 ? -17.051 8.743 22.925 1.00 75.50 174 GLU A N 1
ATOM 1295 C CA . GLU A 1 174 ? -18.191 9.603 23.267 1.00 75.50 174 GLU A CA 1
ATOM 1296 C C . GLU A 1 174 ? -19.431 8.775 23.631 1.00 75.50 174 GLU A C 1
ATOM 1298 O O . GLU A 1 174 ? -20.054 9.014 24.662 1.00 75.50 174 GLU A O 1
ATOM 1303 N N . LEU A 1 175 ? -19.765 7.759 22.830 1.00 71.12 175 LEU A N 1
ATOM 1304 C CA . LEU A 1 175 ? -20.864 6.841 23.133 1.00 71.12 175 LEU A CA 1
ATOM 1305 C C . LEU A 1 175 ? -20.631 6.097 24.444 1.00 71.12 175 LEU A C 1
ATOM 1307 O O . LEU A 1 175 ? -21.554 6.006 25.243 1.00 71.12 175 LEU A O 1
ATOM 1311 N N . GLN A 1 176 ? -19.416 5.600 24.677 1.00 67.75 176 GLN A N 1
ATOM 1312 C CA . GLN A 1 176 ? -19.078 4.899 25.910 1.00 67.75 176 GLN A CA 1
ATOM 1313 C C . GLN A 1 176 ? -19.217 5.817 27.127 1.00 67.75 176 GLN A C 1
ATOM 1315 O O . GLN A 1 176 ? -19.831 5.424 28.115 1.00 67.75 176 GLN A O 1
ATOM 1320 N N . TYR A 1 177 ? -18.742 7.061 27.018 1.00 69.56 177 TYR A N 1
ATOM 1321 C CA . TYR A 1 177 ? -18.945 8.088 28.034 1.00 69.56 177 TYR A CA 1
ATOM 1322 C C . TYR A 1 177 ? -20.434 8.335 28.303 1.00 69.56 177 TYR A C 1
ATOM 1324 O O . TYR A 1 177 ? -20.847 8.318 29.456 1.00 69.56 177 TYR A O 1
ATOM 1332 N N . LEU A 1 178 ? -21.254 8.496 27.258 1.00 69.38 178 LEU A N 1
ATOM 1333 C CA . LEU A 1 178 ? -22.699 8.702 27.395 1.00 69.38 178 LEU A CA 1
ATOM 1334 C C . LEU A 1 178 ? -23.424 7.486 27.991 1.00 69.38 178 LEU A C 1
ATOM 1336 O O . LEU A 1 178 ? -24.395 7.662 28.721 1.00 69.38 178 LEU A O 1
ATOM 1340 N N . THR A 1 179 ? -22.974 6.263 27.701 1.00 63.03 179 THR A N 1
ATOM 1341 C CA . THR A 1 179 ? -23.555 5.038 28.273 1.00 63.03 179 THR A CA 1
ATOM 1342 C C . THR A 1 179 ? -23.097 4.753 29.701 1.00 63.03 179 THR A C 1
ATOM 1344 O O . THR A 1 179 ? -23.824 4.088 30.430 1.00 63.03 179 THR A O 1
ATOM 1347 N N . ASP A 1 180 ? -21.930 5.261 30.110 1.00 63.69 180 ASP A N 1
ATOM 1348 C CA . ASP A 1 180 ? -21.428 5.169 31.489 1.00 63.69 180 ASP A CA 1
ATOM 1349 C C . ASP A 1 180 ? -22.080 6.207 32.430 1.00 63.69 180 ASP A C 1
ATOM 1351 O O . ASP A 1 180 ? -21.885 6.151 33.650 1.00 63.69 180 ASP A O 1
ATOM 1355 N N . ILE A 1 181 ? -22.889 7.136 31.899 1.00 59.66 181 ILE A N 1
ATOM 1356 C CA . ILE A 1 181 ? -23.725 8.041 32.700 1.00 59.66 181 ILE A CA 1
ATOM 1357 C C . ILE A 1 181 ? -24.841 7.227 33.370 1.00 59.66 181 ILE A C 1
ATOM 1359 O O . ILE A 1 181 ? -25.868 6.918 32.769 1.00 59.66 181 ILE A O 1
ATOM 1363 N N . ASN A 1 182 ? -24.642 6.904 34.648 1.00 56.69 182 ASN A N 1
ATOM 1364 C CA . ASN A 1 182 ? -25.562 6.090 35.453 1.00 56.69 182 ASN A CA 1
ATOM 1365 C C . ASN A 1 182 ? -26.547 6.907 36.316 1.00 56.69 182 ASN A C 1
ATOM 1367 O O . ASN A 1 182 ? -27.392 6.318 36.989 1.00 56.69 182 ASN A O 1
ATOM 1371 N N . ASP A 1 183 ? -26.460 8.242 36.322 1.00 48.88 183 ASP A N 1
ATOM 1372 C CA . ASP A 1 183 ? -27.328 9.125 37.114 1.00 48.88 183 ASP A CA 1
ATOM 1373 C C . ASP A 1 183 ? -27.935 10.231 36.235 1.00 48.88 183 ASP A C 1
ATOM 1375 O O . ASP A 1 183 ? -27.230 10.977 35.552 1.00 48.88 183 ASP A O 1
ATOM 1379 N N . SER A 1 184 ? -29.261 10.379 36.293 1.00 49.69 184 SER A N 1
ATOM 1380 C CA . SER A 1 184 ? -30.031 11.463 35.665 1.00 49.69 184 SER A CA 1
ATOM 1381 C C . SER A 1 184 ? -29.509 12.873 35.984 1.00 49.69 184 SER A C 1
ATOM 1383 O O . SER A 1 184 ? -29.689 13.789 35.184 1.00 49.69 184 SER A O 1
ATOM 1385 N N . THR A 1 185 ? -28.818 13.051 37.112 1.00 51.03 185 THR A N 1
ATOM 1386 C CA . THR A 1 185 ? -28.196 14.319 37.526 1.00 51.03 185 THR A CA 1
ATOM 1387 C C . THR A 1 185 ? -26.973 14.681 36.670 1.00 51.03 185 THR A C 1
ATOM 1389 O O . THR A 1 185 ? -26.707 15.856 36.429 1.00 51.03 185 THR A O 1
ATOM 1392 N N . GLN A 1 186 ? -26.241 13.686 36.158 1.00 47.47 186 GLN A N 1
ATOM 1393 C CA . GLN A 1 186 ? -25.106 13.893 35.249 1.00 47.47 186 GLN A CA 1
ATOM 1394 C C . GLN A 1 186 ? -25.571 14.210 33.820 1.00 47.47 186 GLN A C 1
ATOM 1396 O O . GLN A 1 186 ? -24.936 15.010 33.139 1.00 47.47 186 GLN A O 1
ATOM 1401 N N . LEU A 1 187 ? -26.717 13.661 33.402 1.00 45.28 187 LEU A N 1
ATOM 1402 C CA . LEU A 1 187 ? -27.349 13.966 32.114 1.00 45.28 187 LEU A CA 1
ATOM 1403 C C . LEU A 1 187 ? -27.854 15.424 32.046 1.00 45.28 187 LEU A C 1
ATOM 1405 O O . LEU A 1 187 ? -27.758 16.066 31.004 1.00 45.28 187 LEU A O 1
ATOM 1409 N N . PHE A 1 188 ? -28.339 15.967 33.169 1.00 46.19 188 PHE A N 1
ATOM 1410 C CA . PHE A 1 188 ? -28.835 17.347 33.273 1.00 46.19 188 PHE A CA 1
ATOM 1411 C C . PHE A 1 188 ? -27.746 18.429 33.214 1.00 46.19 188 PHE A C 1
ATOM 1413 O O . PHE A 1 188 ? -28.071 19.576 32.944 1.00 46.19 188 PHE A O 1
ATOM 1420 N N . ASN A 1 189 ? -26.475 18.091 33.452 1.00 50.56 189 ASN A N 1
ATOM 1421 C CA . ASN A 1 189 ? -25.356 19.036 33.311 1.00 50.56 189 ASN A CA 1
ATOM 1422 C C . ASN A 1 189 ? -24.808 19.112 31.873 1.00 50.56 189 ASN A C 1
ATOM 1424 O O . ASN A 1 189 ? -23.895 19.894 31.610 1.00 50.56 189 ASN A O 1
ATOM 1428 N N . ILE A 1 190 ? -25.319 18.268 30.970 1.00 53.94 190 ILE A N 1
ATOM 1429 C CA . ILE A 1 190 ? -24.893 18.170 29.567 1.00 53.94 190 ILE A CA 1
ATOM 1430 C C . ILE A 1 190 ? -25.942 18.786 28.618 1.00 53.94 190 ILE A C 1
ATOM 1432 O O . ILE A 1 190 ? -25.580 19.215 27.522 1.00 53.94 190 ILE A O 1
ATOM 1436 N N . LEU A 1 191 ? -27.216 18.843 29.032 1.00 43.62 191 LEU A N 1
ATOM 1437 C CA . LEU A 1 191 ? -28.303 19.571 28.356 1.00 43.62 191 LEU A CA 1
ATOM 1438 C C . LEU A 1 191 ? -28.311 21.055 28.740 1.00 43.62 191 LEU A C 1
ATOM 1440 O O . LEU A 1 191 ? -28.599 21.875 27.839 1.00 43.62 191 LEU A O 1
#